Protein AF-A0A7C9G7T0-F1 (afdb_monomer_lite)

Structure (mmCIF, N/CA/C/O backbone):
data_AF-A0A7C9G7T0-F1
#
_entry.id   AF-A0A7C9G7T0-F1
#
loop_
_atom_site.group_PDB
_atom_site.id
_atom_site.type_symbol
_atom_site.label_atom_id
_atom_site.label_alt_id
_atom_site.label_comp_id
_atom_site.label_asym_id
_atom_site.label_entity_id
_atom_site.label_seq_id
_atom_site.pdbx_PDB_ins_code
_atom_site.Cartn_x
_atom_site.Cartn_y
_atom_site.Cartn_z
_atom_site.occupancy
_atom_site.B_iso_or_equiv
_atom_site.auth_seq_id
_atom_site.auth_comp_id
_atom_site.auth_asym_id
_atom_site.auth_atom_id
_atom_site.pdbx_PDB_model_num
ATOM 1 N N . MET A 1 1 ? -4.770 25.856 -51.691 1.00 27.08 1 MET A N 1
ATOM 2 C CA . MET A 1 1 ? -4.636 24.384 -51.710 1.00 27.08 1 MET A CA 1
ATOM 3 C C . MET A 1 1 ? -3.276 24.049 -51.110 1.00 27.08 1 MET A C 1
ATOM 5 O O . MET A 1 1 ? -2.274 24.155 -51.799 1.00 27.08 1 MET A O 1
ATOM 9 N N . ILE A 1 2 ? -3.226 23.798 -49.800 1.00 19.48 2 ILE A N 1
ATOM 10 C CA . ILE A 1 2 ? -1.982 23.565 -49.055 1.00 19.48 2 ILE A CA 1
ATOM 11 C C . ILE A 1 2 ? -2.122 22.204 -48.375 1.00 19.48 2 ILE A C 1
ATOM 13 O O . ILE A 1 2 ? -2.986 22.014 -47.525 1.00 19.48 2 ILE A O 1
ATOM 17 N N . ARG A 1 3 ? -1.298 21.248 -48.814 1.00 21.20 3 ARG A N 1
ATOM 18 C CA . ARG A 1 3 ? -1.043 19.989 -48.111 1.00 21.20 3 ARG A CA 1
ATOM 19 C C . ARG A 1 3 ? -0.118 20.296 -46.935 1.00 21.20 3 ARG A C 1
ATOM 21 O O . ARG A 1 3 ? 0.981 20.795 -47.165 1.00 21.20 3 ARG A O 1
ATOM 28 N N . LEU A 1 4 ? -0.525 19.941 -45.720 1.00 22.00 4 LEU A N 1
ATOM 29 C CA . LEU A 1 4 ? 0.378 19.831 -44.575 1.00 22.00 4 LEU A CA 1
ATOM 30 C C . LEU A 1 4 ? 0.532 18.359 -44.196 1.00 22.00 4 LEU A C 1
ATOM 32 O O . LEU A 1 4 ? -0.422 17.583 -44.197 1.00 22.00 4 LEU A O 1
ATOM 36 N N . ARG A 1 5 ? 1.795 17.986 -43.999 1.00 21.41 5 ARG A N 1
ATOM 37 C CA . ARG A 1 5 ? 2.285 16.633 -43.761 1.00 21.41 5 ARG A CA 1
ATOM 38 C C . ARG A 1 5 ? 1.846 16.141 -42.381 1.00 21.41 5 ARG A C 1
ATOM 40 O O . ARG A 1 5 ? 1.972 16.862 -41.399 1.00 21.41 5 ARG A O 1
ATOM 47 N N . LYS A 1 6 ? 1.412 14.879 -42.334 1.00 26.34 6 LYS A N 1
ATOM 48 C CA . LYS A 1 6 ? 1.475 14.015 -41.149 1.00 26.34 6 LYS A CA 1
ATOM 49 C C . LYS A 1 6 ? 2.945 13.813 -40.765 1.00 26.34 6 LYS A C 1
ATOM 51 O O . LYS A 1 6 ? 3.750 13.555 -41.660 1.00 26.34 6 LYS A O 1
ATOM 56 N N . ASN A 1 7 ? 3.212 13.921 -39.463 1.00 23.48 7 ASN A N 1
ATOM 57 C CA . ASN A 1 7 ? 4.402 13.545 -38.681 1.00 23.48 7 ASN A CA 1
ATOM 58 C C . ASN A 1 7 ? 4.896 14.742 -37.870 1.00 23.48 7 ASN A C 1
ATOM 60 O O . ASN A 1 7 ? 5.635 15.562 -38.400 1.00 23.48 7 ASN A O 1
ATOM 64 N N . VAL A 1 8 ? 4.471 14.837 -36.609 1.00 22.77 8 VAL A N 1
ATOM 65 C CA . VAL A 1 8 ? 5.247 14.369 -35.448 1.00 22.77 8 VAL A CA 1
ATOM 66 C C . VAL A 1 8 ? 4.201 13.977 -34.397 1.00 22.77 8 VAL A C 1
ATOM 68 O O . VAL A 1 8 ? 3.337 14.791 -34.077 1.00 22.77 8 VAL A O 1
ATOM 71 N N . ALA A 1 9 ? 4.195 12.722 -33.945 1.00 21.31 9 ALA A N 1
ATOM 72 C CA . ALA A 1 9 ? 3.424 12.358 -32.761 1.00 21.31 9 ALA A CA 1
ATOM 73 C C . ALA A 1 9 ? 4.004 13.164 -31.590 1.00 21.31 9 ALA A C 1
ATOM 75 O O . ALA A 1 9 ? 5.228 13.145 -31.427 1.00 21.31 9 ALA A O 1
ATOM 76 N N . PRO A 1 10 ? 3.201 13.910 -30.817 1.00 22.88 10 PRO A N 1
ATOM 77 C CA . PRO A 1 10 ? 3.706 14.449 -29.571 1.00 22.88 10 PRO A CA 1
ATOM 78 C C . PRO A 1 10 ? 4.100 13.241 -28.721 1.00 22.88 10 PRO A C 1
ATOM 80 O O . PRO A 1 10 ? 3.265 12.390 -28.423 1.00 22.88 10 PRO A O 1
ATOM 83 N N . VAL A 1 11 ? 5.389 13.132 -28.401 1.00 25.72 11 VAL A N 1
ATOM 84 C CA . VAL A 1 11 ? 5.845 12.332 -27.268 1.00 25.72 11 VAL A CA 1
ATOM 85 C C . VAL A 1 11 ? 5.187 12.995 -26.068 1.00 25.72 11 VAL A C 1
ATOM 87 O O . VAL A 1 11 ? 5.643 14.035 -25.593 1.00 25.72 11 VAL A O 1
ATOM 90 N N . LEU A 1 12 ? 4.023 12.474 -25.691 1.00 25.52 12 LEU A N 1
ATOM 91 C CA . LEU A 1 12 ? 3.379 12.804 -24.441 1.00 25.52 12 LEU A CA 1
ATOM 92 C C . LEU A 1 12 ? 4.317 12.215 -23.389 1.00 25.52 12 LEU A C 1
ATOM 94 O O . LEU A 1 12 ? 4.326 11.013 -23.156 1.00 25.52 12 LEU A O 1
ATOM 98 N N . ILE A 1 13 ? 5.187 13.053 -22.830 1.00 29.69 13 ILE A N 1
ATOM 99 C CA . ILE A 1 13 ? 5.806 12.769 -21.541 1.00 29.69 13 ILE A CA 1
ATOM 100 C C . ILE A 1 13 ? 4.628 12.843 -20.571 1.00 29.69 13 ILE A C 1
ATOM 102 O O . ILE A 1 13 ? 4.279 13.920 -20.089 1.00 29.69 13 ILE A O 1
ATOM 106 N N . ALA A 1 14 ? 3.904 11.731 -20.438 1.00 28.38 14 ALA A N 1
ATOM 107 C CA . ALA A 1 14 ? 2.818 11.608 -19.491 1.00 28.38 14 ALA A CA 1
ATOM 108 C C . ALA A 1 14 ? 3.450 11.784 -18.109 1.00 28.38 14 ALA A C 1
ATOM 110 O O . ALA A 1 14 ? 4.309 11.011 -17.687 1.00 28.38 14 ALA A O 1
ATOM 111 N N . CYS A 1 15 ? 3.106 12.912 -17.495 1.00 28.05 15 CYS A N 1
ATOM 112 C CA . CYS A 1 15 ? 3.631 13.400 -16.232 1.00 28.05 15 CYS A CA 1
ATOM 113 C C . CYS A 1 15 ? 3.644 12.263 -15.202 1.00 28.05 15 CYS A C 1
ATOM 115 O O . CYS A 1 15 ? 2.617 11.626 -14.954 1.00 28.05 15 CYS A O 1
ATOM 117 N N . CYS A 1 16 ? 4.820 11.981 -14.647 1.00 29.03 16 CYS A N 1
ATOM 118 C CA . CYS A 1 16 ? 4.999 10.894 -13.697 1.00 29.03 16 CYS A CA 1
ATOM 119 C C . CYS A 1 16 ? 4.226 11.213 -12.415 1.00 29.03 16 CYS A C 1
ATOM 121 O O . CYS A 1 16 ? 4.207 12.356 -11.987 1.00 29.03 16 CYS A O 1
ATOM 123 N N . ALA A 1 17 ? 3.648 10.224 -11.736 1.00 29.41 17 ALA A N 1
ATOM 124 C CA . ALA A 1 17 ? 3.546 10.360 -10.287 1.00 29.41 17 ALA A CA 1
ATOM 125 C C . ALA A 1 17 ? 4.963 10.163 -9.742 1.00 29.41 17 ALA A C 1
ATOM 127 O O . ALA A 1 17 ? 5.513 9.087 -9.936 1.00 29.41 17 ALA A O 1
ATOM 128 N N . ILE A 1 18 ? 5.584 11.184 -9.154 1.00 32.44 18 ILE A N 1
ATOM 129 C CA . ILE A 1 18 ? 6.863 11.024 -8.446 1.00 32.44 18 ILE A CA 1
ATOM 130 C C . ILE A 1 18 ? 6.524 11.027 -6.966 1.00 32.44 18 ILE A C 1
ATOM 132 O O . ILE A 1 18 ? 6.129 12.067 -6.458 1.00 32.44 18 ILE A O 1
ATOM 136 N N . SER A 1 19 ? 6.669 9.904 -6.268 1.00 33.94 19 SER A N 1
ATOM 137 C CA . SER A 1 19 ? 6.782 9.943 -4.808 1.00 33.94 19 SER A CA 1
ATOM 138 C C . SER A 1 19 ? 8.264 9.931 -4.443 1.00 33.94 19 SER A C 1
ATOM 140 O O . SER A 1 19 ? 8.945 8.970 -4.805 1.00 33.94 19 SER A O 1
ATOM 142 N N . SER A 1 20 ? 8.776 10.956 -3.764 1.00 31.50 20 SER A N 1
ATOM 143 C CA . SER A 1 20 ? 10.123 10.921 -3.178 1.00 31.50 20 SER A CA 1
ATOM 144 C C . SER A 1 20 ? 10.010 10.536 -1.714 1.00 31.50 20 SER A C 1
ATOM 146 O O . SER A 1 20 ? 9.454 11.314 -0.948 1.00 31.50 20 SER A O 1
ATOM 148 N N . MET A 1 21 ? 10.489 9.351 -1.324 1.00 39.94 21 MET A N 1
ATOM 149 C CA . MET A 1 21 ? 10.510 8.938 0.085 1.00 39.94 21 MET A CA 1
ATOM 150 C C . MET A 1 21 ? 11.841 9.345 0.744 1.00 39.94 21 MET A C 1
ATOM 152 O O . MET A 1 21 ? 12.901 8.999 0.221 1.00 39.94 21 MET A O 1
ATOM 156 N N . ASN A 1 22 ? 11.810 10.057 1.878 1.00 33.34 22 ASN A N 1
ATOM 157 C CA . ASN A 1 22 ? 13.007 10.525 2.592 1.00 33.34 22 ASN A CA 1
ATOM 158 C C . ASN A 1 22 ? 13.677 9.361 3.367 1.00 33.34 22 ASN A C 1
ATOM 160 O O . ASN A 1 22 ? 13.052 8.718 4.217 1.00 33.34 22 ASN A O 1
ATOM 164 N N . VAL A 1 23 ? 14.949 9.057 3.067 1.00 39.84 23 VAL A N 1
ATOM 165 C CA . VAL A 1 23 ? 15.652 7.813 3.470 1.00 39.84 23 VAL A CA 1
ATOM 166 C C . VAL A 1 23 ? 16.026 7.714 4.949 1.00 39.84 23 VAL A C 1
ATOM 168 O O . VAL A 1 23 ? 16.442 6.647 5.392 1.00 39.84 23 VAL A O 1
ATOM 171 N N . GLN A 1 24 ? 15.793 8.722 5.792 1.00 31.58 24 GLN A N 1
ATOM 172 C CA . GLN A 1 24 ? 16.003 8.518 7.236 1.00 31.58 24 GLN A CA 1
ATOM 173 C C . GLN A 1 24 ? 15.038 7.489 7.864 1.00 31.58 24 GLN A C 1
ATOM 175 O O . GLN A 1 24 ? 15.360 6.937 8.914 1.00 31.58 24 GLN A O 1
ATOM 180 N N . ALA A 1 25 ? 13.931 7.149 7.189 1.00 37.88 25 ALA A N 1
ATOM 181 C CA . ALA A 1 25 ? 13.068 6.005 7.518 1.00 37.88 25 ALA A CA 1
ATOM 182 C C . ALA A 1 25 ? 13.277 4.781 6.593 1.00 37.88 25 ALA A C 1
ATOM 184 O O . ALA A 1 25 ? 12.591 3.772 6.732 1.00 37.88 25 ALA A O 1
ATOM 185 N N . PHE A 1 26 ? 14.242 4.842 5.671 1.00 45.62 26 PHE A N 1
ATOM 186 C CA . PHE A 1 26 ? 14.652 3.741 4.805 1.00 45.62 26 PHE A CA 1
ATOM 187 C C . PHE A 1 26 ? 15.993 3.206 5.317 1.00 45.62 26 PHE A C 1
ATOM 189 O O . PHE A 1 26 ? 17.056 3.467 4.756 1.00 45.62 26 PHE A O 1
ATOM 196 N N . SER A 1 27 ? 15.967 2.471 6.429 1.00 42.03 27 SER A N 1
ATOM 197 C CA . SER A 1 27 ? 17.146 1.782 6.966 1.00 42.03 27 SER A CA 1
ATOM 198 C C . SER A 1 27 ? 17.542 0.576 6.094 1.00 42.03 27 SER A C 1
ATOM 200 O O . SER A 1 27 ? 17.561 -0.566 6.531 1.00 42.03 27 SER A O 1
ATOM 202 N N . GLY A 1 28 ? 17.888 0.833 4.832 1.00 48.44 28 GLY A N 1
ATOM 203 C CA . GLY A 1 28 ? 18.954 0.128 4.123 1.00 48.44 28 GLY A CA 1
ATOM 204 C C . GLY A 1 28 ? 18.769 -1.343 3.750 1.00 48.44 28 GLY A C 1
ATOM 205 O O . GLY A 1 28 ? 19.728 -1.907 3.226 1.00 48.44 28 GLY A O 1
ATOM 206 N N . ASP A 1 29 ? 17.608 -1.973 3.954 1.00 68.38 29 ASP A N 1
ATOM 207 C CA . ASP A 1 29 ? 17.424 -3.379 3.565 1.00 68.38 29 ASP A CA 1
ATOM 208 C C . ASP A 1 29 ? 16.407 -3.581 2.440 1.00 68.38 29 ASP A C 1
ATOM 210 O O . ASP A 1 29 ? 15.404 -4.280 2.570 1.00 68.38 29 ASP A O 1
ATOM 214 N N . LEU A 1 30 ? 16.716 -3.013 1.271 1.00 75.75 30 LEU A N 1
ATOM 215 C CA . LEU A 1 30 ? 16.044 -3.349 0.008 1.00 75.75 30 LEU A CA 1
ATOM 216 C C . LEU A 1 30 ? 16.091 -4.839 -0.333 1.00 75.75 30 LEU A C 1
ATOM 218 O O . LEU A 1 30 ? 15.311 -5.297 -1.160 1.00 75.75 30 LEU A O 1
ATOM 222 N N . LYS A 1 31 ? 16.951 -5.622 0.328 1.00 79.69 31 LYS A N 1
ATOM 223 C CA . LYS A 1 31 ? 16.991 -7.078 0.165 1.00 79.69 31 LYS A CA 1
ATOM 224 C C . LYS A 1 31 ? 15.754 -7.762 0.749 1.00 79.69 31 LYS A C 1
ATOM 226 O O . LYS A 1 31 ? 15.560 -8.950 0.528 1.00 79.69 31 LYS A O 1
ATOM 231 N N . LYS A 1 32 ? 14.910 -7.024 1.472 1.00 85.19 32 LYS A N 1
ATOM 232 C CA . LYS A 1 32 ? 13.590 -7.464 1.931 1.00 85.19 32 LYS A CA 1
ATOM 233 C C . LYS A 1 32 ? 12.460 -6.916 1.074 1.00 85.19 32 LYS A C 1
ATOM 235 O O . LYS A 1 32 ? 11.323 -6.877 1.519 1.00 85.19 32 LYS A O 1
ATOM 240 N N . TRP A 1 33 ? 12.738 -6.467 -0.143 1.00 89.56 33 TRP A N 1
ATOM 241 C CA . TRP A 1 33 ? 11.713 -5.945 -1.034 1.00 89.56 33 TRP A CA 1
ATOM 242 C C . TRP A 1 33 ? 11.936 -6.482 -2.435 1.00 89.56 33 TRP A C 1
ATOM 244 O O . TRP A 1 33 ? 13.060 -6.508 -2.921 1.00 89.56 33 TRP A O 1
ATOM 254 N N . LYS A 1 34 ? 10.857 -6.878 -3.104 1.00 92.25 34 LYS A N 1
ATOM 255 C CA . LYS A 1 34 ? 10.836 -6.985 -4.567 1.00 92.25 34 LYS A CA 1
ATOM 256 C C . LYS A 1 34 ? 10.078 -5.796 -5.139 1.00 92.25 34 LYS A C 1
ATOM 258 O O . LYS A 1 34 ? 9.209 -5.257 -4.458 1.00 92.25 34 LYS A O 1
ATOM 263 N N . ILE A 1 35 ? 10.366 -5.411 -6.373 1.00 93.31 35 ILE A N 1
ATOM 264 C CA . ILE A 1 35 ? 9.680 -4.316 -7.063 1.00 93.31 35 ILE A CA 1
ATOM 265 C C . ILE A 1 35 ? 8.937 -4.847 -8.284 1.00 93.31 35 ILE A C 1
ATOM 267 O O . ILE A 1 35 ? 9.489 -5.625 -9.058 1.00 93.31 35 ILE A O 1
ATOM 271 N N . THR A 1 36 ? 7.690 -4.424 -8.463 1.00 93.81 36 THR A N 1
ATOM 272 C CA . THR A 1 36 ? 6.939 -4.609 -9.711 1.00 93.81 36 THR A CA 1
ATOM 273 C C . THR A 1 36 ? 6.978 -3.305 -10.496 1.00 93.81 36 THR A C 1
ATOM 275 O O . THR A 1 36 ? 6.710 -2.256 -9.910 1.00 93.81 36 THR A O 1
ATOM 278 N N . ILE A 1 37 ? 7.268 -3.372 -11.796 1.00 93.56 37 ILE A N 1
ATOM 279 C CA . ILE A 1 37 ? 7.276 -2.224 -12.720 1.00 93.56 37 ILE A CA 1
ATOM 280 C C . ILE A 1 37 ? 6.205 -2.398 -13.807 1.00 93.56 37 ILE A C 1
ATOM 282 O O . ILE A 1 37 ? 5.752 -3.521 -14.023 1.00 93.56 37 ILE A O 1
ATOM 286 N N . PRO A 1 38 ? 5.784 -1.334 -14.512 1.00 90.25 38 PRO A N 1
ATOM 287 C CA . PRO A 1 38 ? 4.632 -1.398 -15.408 1.00 90.25 38 PRO A CA 1
ATOM 288 C C . PRO A 1 38 ? 4.948 -1.943 -16.813 1.00 90.25 38 PRO A C 1
ATOM 290 O O . PRO A 1 38 ? 4.049 -2.022 -17.647 1.00 90.25 38 PRO A O 1
ATOM 293 N N . ASP A 1 39 ? 6.186 -2.364 -17.076 1.00 90.62 39 ASP A N 1
ATOM 294 C CA . ASP A 1 39 ? 6.541 -3.127 -18.278 1.00 90.62 39 ASP A CA 1
ATOM 295 C C . ASP A 1 39 ? 6.158 -4.602 -18.136 1.00 90.62 39 ASP A C 1
ATOM 297 O O . ASP A 1 39 ? 6.154 -5.147 -17.032 1.00 90.62 39 ASP A O 1
ATOM 301 N N . SER A 1 40 ? 5.887 -5.283 -19.253 1.00 90.75 40 SER A N 1
ATOM 302 C CA . SER A 1 40 ? 5.729 -6.740 -19.231 1.00 90.75 40 SER A CA 1
ATOM 303 C C . SER A 1 40 ? 7.064 -7.455 -19.000 1.00 90.75 40 SER A C 1
ATOM 305 O O . SER A 1 40 ? 8.124 -6.920 -19.330 1.00 90.75 40 SER A O 1
ATOM 307 N N . GLU A 1 41 ? 7.029 -8.695 -18.496 1.00 91.69 41 GLU A N 1
ATOM 308 C CA . GLU A 1 41 ? 8.220 -9.559 -18.435 1.00 91.69 41 GLU A CA 1
ATOM 309 C C . GLU A 1 41 ? 8.916 -9.611 -19.808 1.00 91.69 41 GLU A C 1
ATOM 311 O O . GLU A 1 41 ? 10.130 -9.434 -19.898 1.00 91.69 41 GLU A O 1
ATOM 316 N N . TYR A 1 42 ? 8.138 -9.788 -20.885 1.00 91.38 42 TYR A N 1
ATOM 317 C CA . TYR A 1 42 ? 8.663 -9.864 -22.247 1.00 91.38 42 TYR A CA 1
ATOM 318 C C . TYR A 1 42 ? 9.340 -8.570 -22.704 1.00 91.38 42 TYR A C 1
ATOM 320 O O . TYR A 1 42 ? 10.421 -8.636 -23.285 1.00 91.38 42 TYR A O 1
ATOM 328 N N . ASP A 1 43 ? 8.726 -7.412 -22.470 1.00 91.19 43 ASP A N 1
ATOM 329 C CA . ASP A 1 43 ? 9.264 -6.134 -22.949 1.00 91.19 43 ASP A CA 1
ATOM 330 C C . ASP A 1 43 ? 10.511 -5.720 -22.161 1.00 91.19 43 ASP A C 1
ATOM 332 O O . ASP A 1 43 ? 11.456 -5.188 -22.742 1.00 91.19 43 ASP A O 1
ATOM 336 N N . PHE A 1 44 ? 10.549 -6.029 -20.862 1.00 93.00 44 PHE A N 1
ATOM 337 C CA . PHE A 1 44 ? 11.665 -5.677 -19.991 1.00 93.00 44 PHE A CA 1
ATOM 338 C C . PHE A 1 44 ? 12.844 -6.661 -20.088 1.00 93.00 44 PHE A C 1
ATOM 340 O O . PHE A 1 44 ? 13.991 -6.244 -20.237 1.00 93.00 44 PHE A O 1
ATOM 347 N N . TYR A 1 45 ? 12.589 -7.975 -20.044 1.00 91.75 45 TYR A N 1
ATOM 348 C CA . TYR A 1 45 ? 13.644 -9.002 -20.087 1.00 91.75 45 TYR A CA 1
ATOM 349 C C . TYR A 1 45 ? 13.957 -9.516 -21.497 1.00 91.75 45 TYR A C 1
ATOM 351 O O . TYR A 1 45 ? 14.899 -10.289 -21.676 1.00 91.75 45 TYR A O 1
ATOM 359 N N . GLY A 1 46 ? 13.140 -9.180 -22.499 1.00 92.06 46 GLY A N 1
ATOM 360 C CA . GLY A 1 46 ? 13.190 -9.794 -23.831 1.00 92.06 46 GLY A CA 1
ATOM 361 C C . GLY A 1 46 ? 12.647 -11.231 -23.877 1.00 92.06 46 GLY A C 1
ATOM 362 O O . GLY A 1 46 ? 12.795 -11.916 -24.892 1.00 92.06 46 GLY A O 1
ATOM 363 N N . SER A 1 47 ? 12.054 -11.725 -22.784 1.00 91.12 47 SER A N 1
ATOM 364 C CA . SER A 1 47 ? 11.504 -13.081 -22.652 1.00 91.12 47 SER A CA 1
ATOM 365 C C . SER A 1 47 ? 10.461 -13.152 -21.529 1.00 91.12 47 SER A C 1
ATOM 367 O O . SER A 1 47 ? 10.383 -12.252 -20.706 1.00 91.12 47 SER A O 1
ATOM 369 N N . GLY A 1 48 ? 9.649 -14.212 -21.483 1.00 89.25 48 GLY A N 1
ATOM 370 C CA . GLY A 1 48 ? 8.572 -14.349 -20.493 1.00 89.25 48 GLY A CA 1
ATOM 371 C C . GLY A 1 48 ? 7.203 -13.935 -21.034 1.00 89.25 48 GLY A C 1
ATOM 372 O O . GLY A 1 48 ? 6.948 -13.996 -22.241 1.00 89.25 48 GLY A O 1
ATOM 373 N N . SER A 1 49 ? 6.287 -13.583 -20.136 1.00 88.81 49 SER A N 1
ATOM 374 C CA . SER A 1 49 ? 4.908 -13.242 -20.476 1.00 88.81 49 SER A CA 1
ATOM 375 C C . SER A 1 49 ? 4.764 -11.816 -21.009 1.00 88.81 49 SER A C 1
ATOM 377 O O . SER A 1 49 ? 5.298 -10.863 -20.453 1.00 88.81 49 SER A O 1
ATOM 379 N N . LYS A 1 50 ? 3.930 -11.648 -22.039 1.00 88.12 50 LYS A N 1
ATOM 380 C CA . LYS A 1 50 ? 3.499 -10.325 -22.527 1.00 88.12 50 LYS A CA 1
ATOM 381 C C . LYS A 1 50 ? 2.382 -9.700 -21.692 1.00 88.12 50 LYS A C 1
ATOM 383 O O . LYS A 1 50 ? 2.016 -8.557 -21.919 1.00 88.12 50 LYS A O 1
ATOM 388 N N . THR A 1 51 ? 1.785 -10.466 -20.783 1.00 84.69 51 THR A N 1
ATOM 389 C CA . THR A 1 51 ? 0.592 -10.060 -20.022 1.00 84.69 51 THR A CA 1
ATOM 390 C C . THR A 1 51 ? 0.820 -10.082 -18.515 1.00 84.69 51 THR A C 1
ATOM 392 O O . THR A 1 51 ? -0.138 -9.994 -17.755 1.00 84.69 51 THR A O 1
ATOM 395 N N . LYS A 1 52 ? 2.065 -10.271 -18.068 1.00 87.31 52 LYS A N 1
ATOM 396 C CA . LYS A 1 52 ? 2.447 -10.129 -16.663 1.00 87.31 52 LYS A CA 1
ATOM 397 C C . LYS A 1 52 ? 3.472 -9.020 -16.554 1.00 87.31 52 LYS A C 1
ATOM 399 O O . LYS A 1 52 ? 4.399 -8.987 -17.359 1.00 87.31 52 LYS A O 1
ATOM 404 N N . ALA A 1 53 ? 3.280 -8.149 -15.574 1.00 90.94 53 ALA A N 1
ATOM 405 C CA . ALA A 1 53 ? 4.244 -7.123 -15.222 1.00 90.94 53 ALA A CA 1
ATOM 406 C C . ALA A 1 53 ? 5.584 -7.750 -14.797 1.00 90.94 53 ALA A C 1
ATOM 408 O O . ALA A 1 53 ? 5.593 -8.804 -14.156 1.00 90.94 53 ALA A O 1
ATOM 409 N N . ALA A 1 54 ? 6.692 -7.102 -15.136 1.00 92.31 54 ALA A N 1
ATOM 410 C CA . ALA A 1 54 ? 8.020 -7.511 -14.714 1.00 92.31 54 ALA A CA 1
ATOM 411 C C . ALA A 1 54 ? 8.210 -7.261 -13.210 1.00 92.31 54 ALA A C 1
ATOM 413 O O . ALA A 1 54 ? 7.793 -6.234 -12.663 1.00 92.31 54 ALA A O 1
ATOM 414 N N . GLU A 1 55 ? 8.867 -8.206 -12.542 1.00 93.00 55 GLU A N 1
ATOM 415 C CA . GLU A 1 55 ? 9.224 -8.115 -11.130 1.00 93.00 55 GLU A CA 1
ATOM 416 C C . GLU A 1 55 ? 10.724 -8.323 -10.966 1.00 93.00 55 GLU A C 1
ATOM 418 O O . GLU A 1 55 ? 11.258 -9.314 -11.452 1.00 93.00 55 GLU A O 1
ATOM 423 N N . LEU A 1 56 ? 11.400 -7.436 -10.241 1.00 92.75 56 LEU A N 1
ATOM 424 C CA . LEU A 1 56 ? 12.794 -7.622 -9.856 1.00 92.75 56 LEU A CA 1
ATOM 425 C C . LEU A 1 56 ? 12.836 -7.963 -8.368 1.00 92.75 56 LEU A C 1
ATOM 427 O O . LEU A 1 56 ? 12.238 -7.264 -7.546 1.00 92.75 56 LEU A O 1
ATOM 431 N N . ALA A 1 57 ? 13.537 -9.036 -8.019 1.00 90.06 57 ALA A N 1
ATOM 432 C CA . ALA A 1 57 ? 13.734 -9.481 -6.647 1.00 90.06 57 ALA A CA 1
ATOM 433 C C . ALA A 1 57 ? 15.217 -9.349 -6.253 1.00 90.06 57 ALA A C 1
ATOM 435 O O . ALA A 1 57 ? 16.071 -9.284 -7.134 1.00 90.06 57 ALA A O 1
ATOM 436 N N . PRO A 1 58 ? 15.553 -9.290 -4.956 1.00 87.06 58 PRO A N 1
ATOM 437 C CA . PRO A 1 58 ? 16.940 -9.243 -4.491 1.00 87.06 58 PRO A CA 1
ATOM 438 C C . PRO A 1 58 ? 17.811 -10.333 -5.135 1.00 87.06 58 PRO A C 1
ATOM 440 O O . PRO A 1 58 ? 17.323 -11.422 -5.396 1.00 87.06 58 PRO A O 1
ATOM 443 N N . GLU A 1 59 ? 19.107 -10.087 -5.349 1.00 81.31 59 GLU A N 1
ATOM 444 C CA . GLU A 1 59 ? 19.998 -10.979 -6.129 1.00 81.31 59 GLU A CA 1
ATOM 445 C C . GLU A 1 59 ? 20.002 -12.453 -5.696 1.00 81.31 59 GLU A C 1
ATOM 447 O O . GLU A 1 59 ? 20.154 -13.340 -6.524 1.00 81.31 59 GLU A O 1
ATOM 452 N N . ARG A 1 60 ? 19.803 -12.731 -4.406 1.00 77.31 60 ARG A N 1
ATOM 453 C CA . ARG A 1 60 ? 19.760 -14.107 -3.878 1.00 77.31 60 ARG A CA 1
ATOM 454 C C . ARG A 1 60 ? 18.417 -14.806 -4.086 1.00 77.31 60 ARG A C 1
ATOM 456 O O . ARG A 1 60 ? 18.280 -15.987 -3.784 1.00 77.31 60 ARG A O 1
ATOM 463 N N . CYS A 1 61 ? 17.419 -14.071 -4.548 1.00 76.56 61 CYS A N 1
ATOM 464 C CA . CYS A 1 61 ? 16.146 -14.591 -4.984 1.00 76.56 61 CYS A CA 1
ATOM 465 C C . CYS A 1 61 ? 16.303 -15.019 -6.449 1.00 76.56 61 CYS A C 1
ATOM 467 O O . CYS A 1 61 ? 16.066 -14.216 -7.348 1.00 76.56 61 CYS A O 1
ATOM 469 N N . ASP A 1 62 ? 16.642 -16.282 -6.718 1.00 68.56 62 ASP A N 1
ATOM 470 C CA . ASP A 1 62 ? 16.720 -16.849 -8.086 1.00 68.56 62 ASP A CA 1
ATOM 471 C C . ASP A 1 62 ? 15.351 -16.884 -8.825 1.00 68.56 62 ASP A C 1
ATOM 473 O O . ASP A 1 62 ? 15.129 -17.650 -9.763 1.00 68.56 62 ASP A O 1
ATOM 477 N N . SER A 1 63 ? 14.383 -16.076 -8.388 1.00 68.06 63 SER A N 1
ATOM 478 C CA . SER A 1 63 ? 13.024 -15.984 -8.909 1.00 68.06 63 SER A CA 1
ATOM 479 C C . SER A 1 63 ? 12.871 -15.031 -10.097 1.00 68.06 63 SER A C 1
ATOM 481 O O . SER A 1 63 ? 11.820 -15.060 -10.734 1.00 68.06 63 SER A O 1
ATOM 483 N N . THR A 1 64 ? 13.857 -14.170 -10.388 1.00 73.44 64 THR A N 1
ATOM 484 C CA . THR A 1 64 ? 13.740 -13.129 -11.429 1.00 73.44 64 THR A CA 1
ATOM 485 C C . THR A 1 64 ? 14.972 -13.077 -12.341 1.00 73.44 64 THR A C 1
ATOM 487 O O . THR A 1 64 ? 16.085 -13.289 -11.864 1.00 73.44 64 THR A O 1
ATOM 490 N N . PRO A 1 65 ? 14.825 -12.768 -13.649 1.00 76.88 65 PRO A N 1
ATOM 491 C CA . PRO A 1 65 ? 15.965 -12.725 -14.574 1.00 76.88 65 PRO A CA 1
ATOM 492 C C . PRO A 1 65 ? 17.001 -11.638 -14.265 1.00 76.88 65 PRO A C 1
ATOM 494 O O . PRO A 1 65 ? 18.158 -11.773 -14.659 1.00 76.88 65 PRO A O 1
ATOM 497 N N . LEU A 1 66 ? 16.587 -10.555 -13.598 1.00 82.00 66 LEU A N 1
ATOM 498 C CA . LEU A 1 66 ? 17.468 -9.479 -13.150 1.00 82.00 66 LEU A CA 1
ATOM 499 C C . LEU A 1 66 ? 17.258 -9.211 -11.656 1.00 82.00 66 LEU A C 1
ATOM 501 O O . LEU A 1 66 ? 16.107 -9.246 -11.199 1.00 82.00 66 LEU A O 1
ATOM 505 N N . PRO A 1 67 ? 18.340 -8.927 -10.911 1.00 84.81 67 PRO A N 1
ATOM 506 C CA . PRO A 1 67 ? 18.253 -8.586 -9.505 1.00 84.81 67 PRO A CA 1
ATOM 507 C C . PRO A 1 67 ? 17.718 -7.164 -9.316 1.00 84.81 67 PRO A C 1
ATOM 509 O O . PRO A 1 67 ? 17.986 -6.265 -10.114 1.00 84.81 67 PRO A O 1
ATOM 512 N N . PHE A 1 68 ? 16.998 -6.946 -8.222 1.00 87.69 68 PHE A N 1
ATOM 513 C CA . PHE A 1 68 ? 16.670 -5.618 -7.737 1.00 87.69 68 PHE A CA 1
ATOM 514 C C . PHE A 1 68 ? 17.857 -5.054 -6.956 1.00 87.69 68 PHE A C 1
ATOM 516 O O . PHE A 1 68 ? 18.177 -5.523 -5.862 1.00 87.69 68 PHE A O 1
ATOM 523 N N . ASP A 1 69 ? 18.498 -4.043 -7.537 1.00 82.12 69 ASP A N 1
ATOM 524 C CA . ASP A 1 69 ? 19.591 -3.288 -6.936 1.00 82.12 69 ASP A CA 1
ATOM 525 C C . ASP A 1 69 ? 19.331 -1.787 -7.105 1.00 82.12 69 ASP A C 1
ATOM 527 O O . ASP A 1 69 ? 19.246 -1.276 -8.220 1.00 82.12 69 ASP A O 1
ATOM 531 N N . ALA A 1 70 ? 19.233 -1.067 -5.989 1.00 79.88 70 ALA A N 1
ATOM 532 C CA . ALA A 1 70 ? 19.018 0.376 -5.987 1.00 79.88 70 ALA A CA 1
ATOM 533 C C . ALA A 1 70 ? 20.222 1.207 -6.440 1.00 79.88 70 ALA A C 1
ATOM 535 O O . ALA A 1 70 ? 20.088 2.420 -6.603 1.00 79.88 70 ALA A O 1
ATOM 536 N N . SER A 1 71 ? 21.384 0.589 -6.656 1.00 83.19 71 SER A N 1
ATOM 537 C CA . SER A 1 71 ? 22.538 1.271 -7.245 1.00 83.19 71 SER A CA 1
ATOM 538 C C . SER A 1 71 ? 22.320 1.642 -8.718 1.00 83.19 71 SER A C 1
ATOM 540 O O . SER A 1 71 ? 23.002 2.527 -9.238 1.00 83.19 71 SER A O 1
ATOM 542 N N . THR A 1 72 ? 21.374 0.976 -9.391 1.00 86.50 72 THR A N 1
ATOM 543 C CA . THR A 1 72 ? 21.129 1.124 -10.826 1.00 86.50 72 THR A CA 1
ATOM 544 C C . THR A 1 72 ? 19.682 1.553 -11.086 1.00 86.50 72 THR A C 1
ATOM 546 O O . THR A 1 72 ? 18.758 0.909 -10.591 1.00 86.50 72 THR A O 1
ATOM 549 N N . PRO A 1 73 ? 19.449 2.613 -11.885 1.00 92.50 73 PRO A N 1
ATOM 550 C CA . PRO A 1 73 ? 18.104 2.977 -12.312 1.00 92.50 73 PRO A CA 1
ATOM 551 C C . PRO A 1 73 ? 17.413 1.836 -13.065 1.00 92.50 73 PRO A C 1
ATOM 553 O O . PRO A 1 73 ? 18.003 1.219 -13.954 1.00 92.50 73 PRO A O 1
ATOM 556 N N . ILE A 1 74 ? 16.139 1.602 -12.766 1.00 93.88 74 ILE A N 1
ATOM 557 C CA . ILE A 1 74 ? 15.295 0.672 -13.515 1.00 93.88 74 ILE A CA 1
ATOM 558 C C . ILE A 1 74 ? 14.651 1.443 -14.662 1.00 93.88 74 ILE A C 1
ATOM 560 O O . ILE A 1 74 ? 13.741 2.250 -14.457 1.00 93.88 74 ILE A O 1
ATOM 564 N N . ILE A 1 75 ? 15.151 1.198 -15.870 1.00 93.12 75 ILE A N 1
ATOM 565 C CA . ILE A 1 75 ? 14.715 1.866 -17.096 1.00 93.12 75 ILE A CA 1
ATOM 566 C C . ILE A 1 75 ? 13.872 0.889 -17.913 1.00 93.12 75 ILE A C 1
ATOM 568 O O . ILE A 1 75 ? 14.351 -0.182 -18.278 1.00 93.12 75 ILE A O 1
ATOM 572 N N . GLY A 1 76 ? 12.628 1.264 -18.194 1.00 88.88 76 GLY A N 1
ATOM 573 C CA . GLY A 1 76 ? 11.718 0.500 -19.034 1.00 88.88 76 GLY A CA 1
ATOM 574 C C . GLY A 1 76 ? 12.139 0.449 -20.500 1.00 88.88 76 GLY A C 1
ATOM 575 O O . GLY A 1 76 ? 12.969 1.224 -20.980 1.00 88.88 76 GLY A O 1
ATOM 576 N N . SER A 1 77 ? 11.485 -0.433 -21.241 1.00 86.12 77 SER A N 1
ATOM 577 C CA . SER A 1 77 ? 11.617 -0.651 -22.684 1.00 86.12 77 SER A CA 1
ATOM 578 C C . SER A 1 77 ? 11.362 0.607 -23.527 1.00 86.12 77 SER A C 1
ATOM 580 O O . SER A 1 77 ? 11.931 0.757 -24.610 1.00 86.12 77 SER A O 1
ATOM 582 N N . THR A 1 78 ? 10.557 1.545 -23.023 1.00 82.56 78 THR A N 1
ATOM 583 C CA . THR A 1 78 ? 10.268 2.848 -23.647 1.00 82.56 78 THR A CA 1
ATOM 584 C C . THR A 1 78 ? 11.287 3.939 -23.294 1.00 82.56 78 THR A C 1
ATOM 586 O O . THR A 1 78 ? 11.209 5.048 -23.822 1.00 82.56 78 THR A O 1
ATOM 589 N N . GLY A 1 79 ? 12.258 3.644 -22.422 1.00 86.75 79 GLY A N 1
ATOM 590 C CA . GLY A 1 79 ? 13.242 4.600 -21.910 1.00 86.75 79 GLY A CA 1
ATOM 591 C C . GLY A 1 79 ? 12.791 5.379 -20.668 1.00 86.75 79 GLY A C 1
ATOM 592 O O . GLY A 1 79 ? 13.542 6.226 -20.185 1.00 86.75 79 GLY A O 1
ATOM 593 N N . VAL A 1 80 ? 11.594 5.107 -20.137 1.00 86.88 80 VAL A N 1
ATOM 594 C CA . VAL A 1 80 ? 11.101 5.704 -18.885 1.00 86.88 80 VAL A CA 1
ATOM 595 C C . VAL A 1 80 ? 11.872 5.137 -17.692 1.00 86.88 80 VAL A C 1
ATOM 597 O O . VAL A 1 80 ? 12.044 3.928 -17.574 1.00 86.88 80 VAL A O 1
ATOM 600 N N . VAL A 1 81 ? 12.320 6.000 -16.779 1.00 92.88 81 VAL A N 1
ATOM 601 C CA . VAL A 1 81 ? 12.964 5.583 -15.523 1.00 92.88 81 VAL A CA 1
ATOM 602 C C . VAL A 1 81 ? 11.884 5.316 -14.478 1.00 92.88 81 VAL A C 1
ATOM 604 O O . VAL A 1 81 ? 11.367 6.259 -13.882 1.00 92.88 81 VAL A O 1
ATOM 607 N N . PHE A 1 82 ? 11.536 4.052 -14.248 1.00 93.62 82 PHE A N 1
ATOM 608 C CA . PHE A 1 82 ? 10.494 3.680 -13.286 1.00 93.62 82 PHE A CA 1
ATOM 609 C C . PHE A 1 82 ? 10.955 3.796 -11.839 1.00 93.62 82 PHE A C 1
ATOM 611 O O . PHE A 1 82 ? 10.167 4.176 -10.977 1.00 93.62 82 PHE A O 1
ATOM 618 N N . PHE A 1 83 ? 12.222 3.496 -11.567 1.00 94.25 83 PHE A N 1
ATOM 619 C CA . PHE A 1 83 ? 12.781 3.583 -10.225 1.00 94.25 83 PHE A CA 1
ATOM 620 C C . PHE A 1 83 ? 14.232 4.037 -10.271 1.00 94.25 83 PHE A C 1
ATOM 622 O O . PHE A 1 83 ? 15.014 3.524 -11.070 1.00 94.25 83 PHE A O 1
ATOM 629 N N . ASP A 1 84 ? 14.600 4.958 -9.392 1.00 93.12 84 ASP A N 1
ATOM 630 C CA . ASP A 1 84 ? 15.989 5.297 -9.114 1.00 93.12 84 ASP A CA 1
ATOM 631 C C . ASP A 1 84 ? 16.155 5.889 -7.713 1.00 93.12 84 ASP A C 1
ATOM 633 O O . ASP A 1 84 ? 15.202 6.356 -7.086 1.00 93.12 84 ASP A O 1
ATOM 637 N N . MET A 1 85 ? 17.393 5.859 -7.222 1.00 87.25 85 MET A N 1
ATOM 638 C CA . MET A 1 85 ? 17.787 6.578 -6.016 1.00 87.25 85 MET A CA 1
ATOM 639 C C . MET A 1 85 ? 18.421 7.912 -6.408 1.00 87.25 85 MET A C 1
ATOM 641 O O . MET A 1 85 ? 19.404 7.934 -7.151 1.00 87.25 85 MET A O 1
ATOM 645 N N . GLN A 1 86 ? 17.908 9.020 -5.877 1.00 85.44 86 GLN A N 1
ATOM 646 C CA . GLN A 1 86 ? 18.522 10.343 -6.027 1.00 85.44 86 GLN A CA 1
ATOM 647 C C . GLN A 1 86 ? 18.639 11.006 -4.659 1.00 85.44 86 GLN A C 1
ATOM 649 O O . GLN A 1 86 ? 17.653 11.087 -3.942 1.00 85.44 86 GLN A O 1
ATOM 654 N N . ASN A 1 87 ? 19.832 11.488 -4.294 1.00 82.81 87 ASN A N 1
ATOM 655 C CA . ASN A 1 87 ? 20.083 12.171 -3.012 1.00 82.81 87 ASN A CA 1
ATOM 656 C C . ASN A 1 87 ? 19.545 11.408 -1.788 1.00 82.81 87 ASN A C 1
ATOM 658 O O . ASN A 1 87 ? 18.912 12.009 -0.924 1.00 82.81 87 ASN A O 1
ATOM 662 N N . ASP A 1 88 ? 19.757 10.089 -1.747 1.00 78.50 88 ASP A N 1
ATOM 663 C CA . ASP A 1 88 ? 19.166 9.221 -0.727 1.00 78.50 88 ASP A CA 1
ATOM 664 C C . ASP A 1 88 ? 17.637 9.392 -0.658 1.00 78.50 88 ASP A C 1
ATOM 666 O O . ASP A 1 88 ? 17.053 9.582 0.401 1.00 78.50 88 ASP A O 1
ATOM 670 N N . GLN A 1 89 ? 16.959 9.367 -1.801 1.00 82.44 89 GLN A N 1
ATOM 671 C CA . GLN A 1 89 ? 15.505 9.279 -1.889 1.00 82.44 89 GLN A CA 1
ATOM 672 C C . GLN A 1 89 ? 15.145 8.269 -2.964 1.00 82.44 89 GLN A C 1
ATOM 674 O O . GLN A 1 89 ? 15.705 8.290 -4.060 1.00 82.44 89 GLN A O 1
ATOM 679 N N . ALA A 1 90 ? 14.218 7.373 -2.641 1.00 89.31 90 ALA A N 1
ATOM 680 C CA . ALA A 1 90 ? 13.649 6.464 -3.621 1.00 89.31 90 ALA A CA 1
ATOM 681 C C . ALA A 1 90 ? 12.607 7.225 -4.441 1.00 89.31 90 ALA A C 1
ATOM 683 O O . ALA A 1 90 ? 11.631 7.732 -3.881 1.00 89.31 90 ALA A O 1
ATOM 684 N N . HIS A 1 91 ? 12.817 7.304 -5.753 1.00 91.62 91 HIS A N 1
ATOM 685 C CA . HIS A 1 91 ? 11.866 7.882 -6.689 1.00 91.62 91 HIS A CA 1
ATOM 686 C C . HIS A 1 91 ? 11.161 6.767 -7.447 1.00 91.62 91 HIS A C 1
ATOM 688 O O . HIS A 1 91 ? 11.791 5.983 -8.152 1.00 91.62 91 HIS A O 1
ATOM 694 N N . PHE A 1 92 ? 9.839 6.742 -7.341 1.00 94.19 92 PHE A N 1
ATOM 695 C CA . PHE A 1 92 ? 8.981 5.832 -8.090 1.00 94.19 92 PHE A CA 1
ATOM 696 C C . PHE A 1 92 ? 8.259 6.619 -9.176 1.00 94.19 92 PHE A C 1
ATOM 698 O O . PHE A 1 92 ? 7.785 7.719 -8.904 1.00 94.19 92 PHE A O 1
ATOM 705 N N . ARG A 1 93 ? 8.186 6.072 -10.393 1.00 91.50 93 ARG A N 1
ATOM 706 C CA . ARG A 1 93 ? 7.508 6.669 -11.553 1.00 91.50 93 ARG A CA 1
ATOM 707 C C . ARG A 1 93 ? 6.768 5.606 -12.341 1.00 91.50 93 ARG A C 1
ATOM 709 O O . ARG A 1 93 ? 7.208 4.464 -12.410 1.00 91.50 93 ARG A O 1
ATOM 716 N N . ALA A 1 94 ? 5.647 5.988 -12.932 1.00 86.06 94 ALA A N 1
ATOM 717 C CA . ALA A 1 94 ? 4.833 5.136 -13.781 1.00 86.06 94 ALA A CA 1
ATOM 718 C C . ALA A 1 94 ? 4.339 5.982 -14.953 1.00 86.06 94 ALA A C 1
ATOM 720 O O . ALA A 1 94 ? 3.897 7.114 -14.749 1.00 86.06 94 ALA A O 1
ATOM 721 N N . ASP A 1 95 ? 4.444 5.433 -16.158 1.00 80.56 95 ASP A N 1
ATOM 722 C CA . ASP A 1 95 ? 3.930 6.053 -17.375 1.00 80.56 95 ASP A CA 1
ATOM 723 C C . ASP A 1 95 ? 2.486 5.596 -17.585 1.00 80.56 95 ASP A C 1
ATOM 725 O O . ASP A 1 95 ? 2.234 4.409 -17.749 1.00 80.56 95 ASP A O 1
ATOM 729 N N . LEU A 1 96 ? 1.534 6.526 -17.544 1.00 73.69 96 LEU A N 1
ATOM 730 C CA . LEU A 1 96 ? 0.108 6.218 -17.683 1.00 73.69 96 LEU A CA 1
ATOM 731 C C . LEU A 1 96 ? -0.326 6.007 -19.143 1.00 73.69 96 LEU A C 1
ATOM 733 O O . LEU A 1 96 ? -1.446 5.561 -19.371 1.00 73.69 96 LEU A O 1
ATOM 737 N N . GLY A 1 97 ? 0.540 6.297 -20.123 1.00 62.94 97 GLY A N 1
ATOM 738 C CA . GLY A 1 97 ? 0.264 6.124 -21.554 1.00 62.94 97 GLY A CA 1
ATOM 739 C C . GLY A 1 97 ? 0.353 4.679 -22.065 1.00 62.94 97 GLY A C 1
ATOM 740 O O . GLY A 1 97 ? 0.259 4.456 -23.272 1.00 62.94 97 GLY A O 1
ATOM 741 N N . GLY A 1 98 ? 0.574 3.706 -21.175 1.00 59.53 98 GLY A N 1
ATOM 742 C CA . GLY A 1 98 ? 0.599 2.276 -21.475 1.00 59.53 98 GLY A CA 1
ATOM 743 C C . GLY A 1 98 ? 1.214 1.456 -20.337 1.00 59.53 98 GLY A C 1
ATOM 744 O O . GLY A 1 98 ? 1.828 1.997 -19.425 1.00 59.53 98 GLY A O 1
ATOM 745 N N . GLY A 1 99 ? 1.051 0.133 -20.370 1.00 57.72 99 GLY A N 1
ATOM 746 C CA . GLY A 1 99 ? 1.698 -0.771 -19.415 1.00 57.72 99 GLY A CA 1
ATOM 747 C C . GLY A 1 99 ? 0.909 -2.047 -19.157 1.00 57.72 99 GLY A C 1
ATOM 748 O O . GLY A 1 99 ? -0.255 -2.179 -19.535 1.00 57.72 99 GLY A O 1
ATOM 749 N N . VAL A 1 100 ? 1.556 -3.010 -18.510 1.00 57.00 100 VAL A N 1
ATOM 750 C CA . VAL A 1 100 ? 0.978 -4.309 -18.173 1.00 57.00 100 VAL A CA 1
ATOM 751 C C . VAL A 1 100 ? 0.758 -4.402 -16.671 1.00 57.00 100 VAL A C 1
ATOM 753 O O . VAL A 1 100 ? 1.581 -3.989 -15.857 1.00 57.00 100 VAL A O 1
ATOM 756 N N . THR A 1 101 ? -0.394 -4.939 -16.292 1.00 57.84 101 THR A N 1
ATOM 757 C CA . THR A 1 101 ? -0.781 -5.142 -14.898 1.00 57.84 101 THR A CA 1
ATOM 758 C C . THR A 1 101 ? -0.486 -6.592 -14.477 1.00 57.84 101 THR A C 1
ATOM 760 O O . THR A 1 101 ? -0.179 -7.450 -15.306 1.00 57.84 101 THR A O 1
ATOM 763 N N . THR A 1 102 ? -0.519 -6.910 -13.180 1.00 52.94 102 THR A N 1
ATOM 764 C CA . THR A 1 102 ? -0.470 -8.312 -12.715 1.00 52.94 102 THR A CA 1
ATOM 765 C C . THR A 1 102 ? -1.887 -8.914 -12.648 1.00 52.94 102 THR A C 1
ATOM 767 O O . THR A 1 102 ? -2.857 -8.156 -12.611 1.00 52.94 102 THR A O 1
ATOM 770 N N . PRO A 1 103 ? -2.062 -10.257 -12.608 1.00 46.06 103 PRO A N 1
ATOM 771 C CA . PRO A 1 103 ? -3.379 -10.917 -12.711 1.00 46.06 103 PRO A CA 1
ATOM 772 C C . PRO A 1 103 ? -4.465 -10.454 -11.722 1.00 46.06 103 PRO A C 1
ATOM 774 O O . PRO A 1 103 ? -5.640 -10.733 -11.930 1.00 46.06 103 PRO A O 1
ATOM 777 N N . ASN A 1 104 ? -4.086 -9.749 -10.653 1.00 47.78 104 ASN A N 1
ATOM 778 C CA . ASN A 1 104 ? -4.982 -9.289 -9.593 1.00 47.78 104 ASN A CA 1
ATOM 779 C C . ASN A 1 104 ? -5.186 -7.761 -9.583 1.00 47.78 104 ASN A C 1
ATOM 781 O O . ASN A 1 104 ? -5.656 -7.219 -8.587 1.00 47.78 104 ASN A O 1
ATOM 785 N N . THR A 1 105 ? -4.794 -7.044 -10.639 1.00 57.56 105 THR A N 1
ATOM 786 C CA . THR A 1 105 ? -4.882 -5.578 -10.704 1.00 57.56 105 THR A CA 1
ATOM 787 C C . THR A 1 105 ? -5.251 -5.092 -12.094 1.00 57.56 105 THR A C 1
ATOM 789 O O . THR A 1 105 ? -4.770 -5.609 -13.098 1.00 57.56 105 THR A O 1
ATOM 792 N N . SER A 1 106 ? -6.076 -4.050 -12.145 1.00 62.06 106 SER A N 1
ATOM 793 C CA . SER A 1 106 ? -6.437 -3.343 -13.379 1.00 62.06 106 SER A CA 1
ATOM 794 C C . SER A 1 106 ? -5.603 -2.084 -13.615 1.00 62.06 106 SER A C 1
ATOM 796 O O . SER A 1 106 ? -5.805 -1.414 -14.623 1.00 62.06 106 SER A O 1
ATOM 798 N N . TYR A 1 107 ? -4.680 -1.759 -12.704 1.00 73.06 107 TYR A N 1
ATOM 799 C CA . TYR A 1 107 ? -3.843 -0.566 -12.796 1.00 73.06 107 TYR A CA 1
ATOM 800 C C . TYR A 1 107 ? -2.353 -0.907 -12.773 1.00 73.06 107 TYR A C 1
ATOM 802 O O . TYR A 1 107 ? -1.928 -1.918 -12.191 1.00 73.06 107 TYR A O 1
ATOM 810 N N . ILE A 1 108 ? -1.572 -0.058 -13.434 1.00 84.12 108 ILE A N 1
ATOM 811 C CA . ILE A 1 108 ? -0.115 -0.150 -13.485 1.00 84.12 108 ILE A CA 1
ATOM 812 C C . ILE A 1 108 ? 0.500 0.285 -12.154 1.00 84.12 108 ILE A C 1
ATOM 814 O O . ILE A 1 108 ? -0.153 0.938 -11.342 1.00 84.12 108 ILE A O 1
ATOM 818 N N . ARG A 1 109 ? 1.755 -0.087 -11.901 1.00 88.56 109 ARG A N 1
ATOM 819 C CA . ARG A 1 109 ? 2.444 0.242 -10.650 1.00 88.56 109 ARG A CA 1
ATOM 820 C C . ARG A 1 109 ? 3.952 0.263 -10.823 1.00 88.56 109 ARG A C 1
ATOM 822 O O . ARG A 1 109 ? 4.480 -0.516 -11.610 1.00 88.56 109 ARG A O 1
ATOM 829 N N . THR A 1 110 ? 4.590 1.069 -9.988 1.00 93.75 110 THR A N 1
ATOM 830 C CA . THR A 1 110 ? 5.999 0.925 -9.627 1.00 93.75 110 THR A CA 1
ATOM 831 C C . THR A 1 110 ? 6.033 0.852 -8.113 1.00 93.75 110 THR A C 1
ATOM 833 O O . THR A 1 110 ? 5.973 1.869 -7.424 1.00 93.75 110 THR A O 1
ATOM 836 N N . GLU A 1 111 ? 6.012 -0.369 -7.593 1.00 95.19 111 GLU A N 1
ATOM 837 C CA . GLU A 1 111 ? 5.646 -0.613 -6.202 1.00 95.19 111 GLU A CA 1
ATOM 838 C C . GLU A 1 111 ? 6.461 -1.761 -5.614 1.00 95.19 111 GLU A C 1
ATOM 840 O O . GLU A 1 111 ? 6.620 -2.817 -6.231 1.00 95.19 111 GLU A O 1
ATOM 845 N N . LEU A 1 112 ? 6.952 -1.544 -4.399 1.00 94.50 112 LEU A N 1
ATOM 846 C CA . LEU A 1 112 ? 7.638 -2.535 -3.595 1.00 94.50 112 LEU A CA 1
ATOM 847 C C . LEU A 1 112 ? 6.637 -3.484 -2.926 1.00 94.50 112 LEU A C 1
ATOM 849 O O . LEU A 1 112 ? 5.563 -3.073 -2.485 1.00 94.50 112 LEU A O 1
ATOM 853 N N . ARG A 1 113 ? 7.029 -4.749 -2.784 1.00 94.94 113 ARG A N 1
ATOM 854 C CA . ARG A 1 113 ? 6.375 -5.770 -1.958 1.00 94.94 113 ARG A CA 1
ATOM 855 C C . ARG A 1 113 ? 7.384 -6.315 -0.958 1.00 94.94 113 ARG A C 1
ATOM 857 O O . ARG A 1 113 ? 8.427 -6.825 -1.367 1.00 94.94 113 ARG A O 1
ATOM 864 N N . GLU A 1 114 ? 7.055 -6.231 0.323 1.00 93.75 114 GLU A N 1
ATOM 865 C CA . GLU A 1 114 ? 7.910 -6.689 1.420 1.00 93.75 114 GLU A CA 1
ATOM 866 C C . GLU A 1 114 ? 8.091 -8.205 1.391 1.00 93.75 114 GLU A C 1
ATOM 868 O O . GLU A 1 114 ? 7.120 -8.942 1.286 1.00 93.75 114 GLU A O 1
ATOM 873 N N . LEU A 1 115 ? 9.320 -8.680 1.530 1.00 91.62 115 LEU A N 1
ATOM 874 C CA . LEU A 1 115 ? 9.722 -10.059 1.762 1.00 91.62 115 LEU A CA 1
ATOM 875 C C . LEU A 1 115 ? 10.193 -10.151 3.228 1.00 91.62 115 LEU A C 1
ATOM 877 O O . LEU A 1 115 ? 11.364 -9.926 3.524 1.00 91.62 115 LEU A O 1
ATOM 881 N N . PHE A 1 116 ? 9.269 -10.404 4.157 1.00 88.31 116 PHE A N 1
ATOM 882 C CA . PHE A 1 116 ? 9.508 -10.216 5.594 1.00 88.31 116 PHE A CA 1
ATOM 883 C C . PHE A 1 116 ? 10.539 -11.197 6.173 1.00 88.31 116 PHE A C 1
ATOM 885 O O . PHE A 1 116 ? 11.562 -10.785 6.730 1.00 88.31 116 PHE A O 1
ATOM 892 N N . ASN A 1 117 ? 10.288 -12.495 5.997 1.00 82.88 117 ASN A N 1
ATOM 893 C CA . ASN A 1 117 ? 11.098 -13.578 6.547 1.00 82.88 117 ASN A CA 1
ATOM 894 C C . ASN A 1 117 ? 11.800 -14.360 5.424 1.00 82.88 117 ASN A C 1
ATOM 896 O O . ASN A 1 117 ? 11.496 -15.517 5.144 1.00 82.88 117 ASN A O 1
ATOM 900 N N . VAL A 1 118 ? 12.708 -13.679 4.718 1.00 77.81 118 VAL A N 1
ATOM 901 C CA . VAL A 1 118 ? 13.544 -14.301 3.680 1.00 77.81 118 VAL A CA 1
ATOM 902 C C . VAL A 1 118 ? 14.545 -15.249 4.338 1.00 77.81 118 VAL A C 1
ATOM 904 O O . VAL A 1 118 ? 15.484 -14.802 4.999 1.00 77.81 118 VAL A O 1
ATOM 907 N N . ASP A 1 119 ? 14.369 -16.550 4.121 1.00 75.12 119 ASP A N 1
ATOM 908 C CA . ASP A 1 119 ? 15.315 -17.577 4.558 1.00 75.12 119 ASP A CA 1
ATOM 909 C C . ASP A 1 119 ? 16.291 -17.919 3.427 1.00 75.12 119 ASP A C 1
ATOM 911 O O . ASP A 1 119 ? 16.019 -18.771 2.574 1.00 75.12 119 ASP A O 1
ATOM 915 N N . TYR A 1 120 ? 17.439 -17.234 3.437 1.00 72.50 120 TYR A N 1
ATOM 916 C CA . TYR A 1 120 ? 18.510 -17.375 2.445 1.00 72.50 120 TYR A CA 1
ATOM 917 C C . TYR A 1 120 ? 19.185 -18.753 2.415 1.00 72.50 120 TYR A C 1
ATOM 919 O O . TYR A 1 120 ? 19.961 -18.998 1.491 1.00 72.50 120 TYR A O 1
ATOM 927 N N . ASP A 1 121 ? 18.903 -19.638 3.375 1.00 72.50 121 ASP A N 1
ATOM 928 C CA . ASP A 1 121 ? 19.444 -20.999 3.393 1.00 72.50 121 ASP A CA 1
ATOM 929 C C . ASP A 1 121 ? 18.547 -21.998 2.629 1.00 72.50 121 ASP A C 1
ATOM 931 O O . ASP A 1 121 ? 18.903 -23.169 2.460 1.00 72.50 121 ASP A O 1
ATOM 935 N N . THR A 1 122 ? 17.397 -21.549 2.112 1.00 72.81 122 THR A N 1
ATOM 936 C CA . THR A 1 122 ? 16.493 -22.363 1.285 1.00 72.81 122 THR A CA 1
ATOM 937 C C . THR A 1 122 ? 16.775 -22.220 -0.213 1.00 72.81 122 THR A C 1
ATOM 939 O O . THR A 1 122 ? 17.352 -21.243 -0.681 1.00 72.81 122 THR A O 1
ATOM 942 N N . SER A 1 123 ? 16.314 -23.189 -1.011 1.00 72.38 123 SER A N 1
ATOM 943 C CA . SER A 1 123 ? 16.469 -23.161 -2.474 1.00 72.38 123 SER A CA 1
ATOM 944 C C . SER A 1 123 ? 15.600 -22.114 -3.184 1.00 72.38 123 SER A C 1
ATOM 946 O O . SER A 1 123 ? 15.729 -21.950 -4.392 1.00 72.38 123 SER A O 1
ATOM 948 N N . ASN A 1 124 ? 14.659 -21.470 -2.485 1.00 73.94 124 ASN A N 1
ATOM 949 C CA . ASN A 1 124 ? 13.824 -20.403 -3.039 1.00 73.94 124 ASN A CA 1
ATOM 950 C C . ASN A 1 124 ? 13.457 -19.395 -1.932 1.00 73.94 124 ASN A C 1
ATOM 952 O O . ASN A 1 124 ? 12.309 -19.365 -1.475 1.00 73.94 124 ASN A O 1
ATOM 956 N N . PRO A 1 125 ? 14.429 -18.576 -1.498 1.00 80.69 125 PRO A N 1
ATOM 957 C CA . PRO A 1 125 ? 14.336 -17.778 -0.273 1.00 80.69 125 PRO A CA 1
ATOM 958 C C . PRO A 1 125 ? 13.255 -16.694 -0.324 1.00 80.69 125 PRO A C 1
ATOM 960 O O . PRO A 1 125 ? 12.807 -16.197 0.705 1.00 80.69 125 PRO A O 1
ATOM 963 N N . CYS A 1 126 ? 12.810 -16.337 -1.528 1.00 84.44 126 CYS A N 1
ATOM 964 C CA . CYS A 1 126 ? 11.900 -15.222 -1.773 1.00 84.44 126 CYS A CA 1
ATOM 965 C C . CYS A 1 126 ? 10.574 -15.677 -2.380 1.00 84.44 126 CYS A C 1
ATOM 967 O O . CYS A 1 126 ? 9.837 -14.867 -2.951 1.00 84.44 126 CYS A O 1
ATOM 969 N N . SER A 1 127 ? 10.267 -16.975 -2.283 1.00 82.88 127 SER A N 1
ATOM 970 C CA . SER A 1 127 ? 9.010 -17.492 -2.798 1.00 82.88 127 SER A CA 1
ATOM 971 C C . SER A 1 127 ? 7.826 -16.783 -2.147 1.00 82.88 127 SER A C 1
ATOM 973 O O . SER A 1 127 ? 7.712 -16.683 -0.926 1.00 82.88 127 SER A O 1
ATOM 975 N N . THR A 1 128 ? 6.902 -16.332 -2.988 1.00 85.38 128 THR A N 1
ATOM 976 C CA . THR A 1 128 ? 5.610 -15.771 -2.564 1.00 85.38 128 THR A CA 1
ATOM 977 C C . THR A 1 128 ? 4.463 -16.756 -2.795 1.00 85.38 128 THR A C 1
ATOM 979 O O . THR A 1 128 ? 3.304 -16.420 -2.575 1.00 85.38 128 THR A O 1
ATOM 982 N N . SER A 1 129 ? 4.780 -17.996 -3.197 1.00 85.25 129 SER A N 1
ATOM 983 C CA . SER A 1 129 ? 3.808 -19.087 -3.353 1.00 85.25 129 SER A CA 1
ATOM 984 C C . SER A 1 129 ? 3.354 -19.693 -2.022 1.00 85.25 129 SER A C 1
ATOM 986 O O . SER A 1 129 ? 2.538 -20.605 -2.018 1.00 85.25 129 SER A O 1
ATOM 988 N N . THR A 1 130 ? 3.941 -19.257 -0.909 1.00 86.44 130 THR A N 1
ATOM 989 C CA . THR A 1 130 ? 3.549 -19.618 0.456 1.00 86.44 130 THR A CA 1
ATOM 990 C C . THR A 1 130 ? 3.593 -18.360 1.322 1.00 86.44 130 THR A C 1
ATOM 992 O O . THR A 1 130 ? 4.270 -17.390 0.965 1.00 86.44 130 THR A O 1
ATOM 995 N N . ALA A 1 131 ? 2.940 -18.400 2.482 1.00 89.00 131 ALA A N 1
ATOM 996 C CA . ALA A 1 131 ? 2.959 -17.317 3.463 1.00 89.00 131 ALA A CA 1
ATOM 997 C C . ALA A 1 131 ? 4.340 -17.060 4.109 1.00 89.00 131 ALA A C 1
ATOM 999 O O . ALA A 1 131 ? 4.476 -16.118 4.878 1.00 89.00 131 ALA A O 1
ATOM 1000 N N . GLN A 1 132 ? 5.378 -17.854 3.814 1.00 87.62 132 GLN A N 1
ATOM 1001 C CA . GLN A 1 132 ? 6.673 -17.786 4.512 1.00 87.62 132 GLN A CA 1
ATOM 1002 C C . GLN A 1 132 ? 7.389 -16.437 4.391 1.00 87.62 132 GLN A C 1
ATOM 1004 O O . GLN A 1 132 ? 8.111 -16.058 5.300 1.00 87.62 132 GLN A O 1
ATOM 1009 N N . THR A 1 133 ? 7.202 -15.700 3.293 1.00 90.38 133 THR A N 1
ATOM 1010 C CA . THR A 1 133 ? 7.801 -14.362 3.104 1.00 90.38 133 THR A CA 1
ATOM 1011 C C . THR A 1 133 ? 6.861 -13.227 3.519 1.00 90.38 133 THR A C 1
ATOM 1013 O O . THR A 1 133 ? 7.055 -12.079 3.113 1.00 90.38 133 THR A O 1
ATOM 1016 N N . SER A 1 134 ? 5.825 -13.557 4.279 1.00 94.12 134 SER A N 1
ATOM 1017 C CA . SER A 1 134 ? 4.825 -12.670 4.862 1.00 94.12 134 SER A CA 1
ATOM 1018 C C . SER A 1 134 ? 4.857 -12.806 6.387 1.00 94.12 134 SER A C 1
ATOM 1020 O O . SER A 1 134 ? 5.486 -13.726 6.902 1.00 94.12 134 SER A O 1
ATOM 1022 N N . TRP A 1 135 ? 4.227 -11.876 7.098 1.00 95.88 135 TRP A N 1
ATOM 1023 C CA . TRP A 1 135 ? 4.143 -11.880 8.561 1.00 95.88 135 TRP A CA 1
ATOM 1024 C C . TRP A 1 135 ? 2.720 -12.139 9.042 1.00 95.88 135 TRP A C 1
ATOM 1026 O O . TRP A 1 135 ? 1.765 -11.690 8.414 1.00 95.88 135 TRP A O 1
ATOM 1036 N N . GLN A 1 136 ? 2.566 -12.816 10.173 1.00 96.25 136 GLN A N 1
ATOM 1037 C CA . GLN A 1 136 ? 1.317 -12.813 10.943 1.00 96.25 136 GLN A CA 1
ATOM 1038 C C . GLN A 1 136 ? 1.319 -11.669 11.962 1.00 96.25 136 GLN A C 1
ATOM 1040 O O . GLN A 1 136 ? 2.382 -11.200 12.346 1.00 96.25 136 GLN A O 1
ATOM 1045 N N . ILE A 1 137 ? 0.147 -11.249 12.452 1.00 95.62 137 ILE A N 1
ATOM 1046 C CA . ILE A 1 137 ? 0.050 -10.218 13.510 1.00 95.62 137 ILE A CA 1
ATOM 1047 C C . ILE A 1 137 ? 0.832 -10.624 14.771 1.00 95.62 137 ILE A C 1
ATOM 1049 O O . ILE A 1 137 ? 1.492 -9.804 15.406 1.00 95.62 137 ILE A O 1
ATOM 1053 N N . VAL A 1 138 ? 0.764 -11.909 15.122 1.00 93.62 138 VAL A N 1
ATOM 1054 C CA . VAL A 1 138 ? 1.594 -12.535 16.153 1.00 93.62 138 VAL A CA 1
ATOM 1055 C C . VAL A 1 138 ? 2.540 -13.500 15.447 1.00 93.62 138 VAL A C 1
ATOM 1057 O O . VAL A 1 138 ? 2.254 -14.688 15.301 1.00 93.62 138 VAL A O 1
ATOM 1060 N N . ASP A 1 139 ? 3.668 -12.982 14.968 1.00 91.56 139 ASP A N 1
ATOM 1061 C CA . ASP A 1 139 ? 4.620 -13.750 14.172 1.00 91.56 139 ASP A CA 1
ATOM 1062 C C . ASP A 1 139 ? 5.534 -14.589 15.075 1.00 91.56 139 ASP A C 1
ATOM 1064 O O . ASP A 1 139 ? 6.502 -14.106 15.670 1.00 91.56 139 ASP A O 1
ATOM 1068 N N . ALA A 1 140 ? 5.234 -15.883 15.185 1.00 89.06 140 ALA A N 1
ATOM 1069 C CA . ALA A 1 140 ? 6.007 -16.799 16.022 1.00 89.06 140 ALA A CA 1
ATOM 1070 C C . ALA A 1 140 ? 7.426 -17.067 15.485 1.00 89.06 140 ALA A C 1
ATOM 1072 O O . ALA A 1 140 ? 8.305 -17.445 16.263 1.00 89.06 140 ALA A O 1
ATOM 1073 N N . ALA A 1 141 ? 7.662 -16.891 14.179 1.00 85.81 141 ALA A N 1
ATOM 1074 C CA . ALA A 1 141 ? 8.953 -17.182 13.559 1.00 85.81 141 ALA A CA 1
ATOM 1075 C C . ALA A 1 141 ? 10.003 -16.124 13.922 1.00 85.81 141 ALA A C 1
ATOM 1077 O O . ALA A 1 141 ? 11.159 -16.456 14.184 1.00 85.81 141 ALA A O 1
ATOM 1078 N N . THR A 1 142 ? 9.586 -14.861 13.988 1.00 86.25 142 THR A N 1
ATOM 1079 C CA . THR A 1 142 ? 10.454 -13.718 14.292 1.00 86.25 142 THR A CA 1
ATOM 1080 C C . THR A 1 142 ? 10.235 -13.139 15.693 1.00 86.25 142 THR A C 1
ATOM 1082 O O . THR A 1 142 ? 11.028 -12.306 16.126 1.00 86.25 142 THR A O 1
ATOM 1085 N N . GLN A 1 143 ? 9.208 -13.601 16.422 1.00 90.12 143 GLN A N 1
ATOM 1086 C CA . GLN A 1 143 ? 8.748 -13.039 17.705 1.00 90.12 143 GLN A CA 1
ATOM 1087 C C . GLN A 1 143 ? 8.335 -11.562 17.592 1.00 90.12 143 GLN A C 1
ATOM 1089 O O . GLN A 1 143 ? 8.470 -10.787 18.541 1.00 90.12 143 GLN A O 1
ATOM 1094 N N . THR A 1 144 ? 7.848 -11.170 16.414 1.00 90.62 144 THR A N 1
ATOM 1095 C CA . THR A 1 144 ? 7.338 -9.822 16.158 1.00 90.62 144 THR A CA 1
ATOM 1096 C C . THR A 1 144 ? 5.843 -9.788 16.471 1.00 90.62 144 THR A C 1
ATOM 1098 O O . THR A 1 144 ? 5.100 -10.681 16.073 1.00 90.62 144 THR A O 1
ATOM 1101 N N . HIS A 1 145 ? 5.409 -8.764 17.206 1.00 93.94 145 HIS A N 1
ATOM 1102 C CA . HIS A 1 145 ? 4.007 -8.573 17.616 1.00 93.94 145 HIS A CA 1
ATOM 1103 C C . HIS A 1 145 ? 3.420 -7.234 17.156 1.00 93.94 145 HIS A C 1
ATOM 1105 O O . HIS A 1 145 ? 2.255 -6.941 17.406 1.00 93.94 145 HIS A O 1
ATOM 1111 N N . THR A 1 146 ? 4.244 -6.398 16.530 1.00 96.38 146 THR A N 1
ATOM 1112 C CA . THR A 1 146 ? 3.870 -5.072 16.050 1.00 96.38 146 THR A CA 1
ATOM 1113 C C . THR A 1 146 ? 4.589 -4.842 14.736 1.00 96.38 146 THR A C 1
ATOM 1115 O O . THR A 1 146 ? 5.819 -4.901 14.675 1.00 96.38 146 THR A O 1
ATOM 1118 N N . HIS A 1 147 ? 3.819 -4.572 13.690 1.00 97.00 147 HIS A N 1
ATOM 1119 C CA . HIS A 1 147 ? 4.319 -4.370 12.339 1.00 97.00 147 HIS A CA 1
ATOM 1120 C C . HIS A 1 147 ? 4.010 -2.940 11.924 1.00 97.00 147 HIS A C 1
ATOM 1122 O O . HIS A 1 147 ? 2.845 -2.551 11.899 1.00 97.00 147 HIS A O 1
ATOM 1128 N N . THR A 1 148 ? 5.034 -2.165 11.567 1.00 96.56 148 THR A N 1
ATOM 1129 C CA . THR A 1 148 ? 4.866 -0.760 11.174 1.00 96.56 148 THR A CA 1
ATOM 1130 C C . THR A 1 148 ? 5.490 -0.482 9.814 1.00 96.56 148 THR A C 1
ATOM 1132 O O . THR A 1 148 ? 6.682 -0.717 9.610 1.00 96.56 148 THR A O 1
ATOM 1135 N N . LEU A 1 149 ? 4.698 0.101 8.913 1.00 96.06 149 LEU A N 1
ATOM 1136 C CA . LEU A 1 149 ? 5.179 0.768 7.708 1.00 96.06 149 LEU A CA 1
ATOM 1137 C C . LEU A 1 149 ? 5.137 2.278 7.921 1.00 96.06 149 LEU A C 1
ATOM 1139 O O . LEU A 1 149 ? 4.058 2.863 8.010 1.00 96.06 149 LEU A O 1
ATOM 1143 N N . SER A 1 150 ? 6.312 2.898 7.931 1.00 94.12 150 SER A N 1
ATOM 1144 C CA . SER A 1 150 ? 6.474 4.350 7.997 1.00 94.12 150 SER A CA 1
ATOM 1145 C C . SER A 1 150 ? 7.049 4.885 6.697 1.00 94.12 150 SER A C 1
ATOM 1147 O O . SER A 1 150 ? 7.966 4.300 6.118 1.00 94.12 150 SER A O 1
ATOM 1149 N N . SER A 1 151 ? 6.556 6.038 6.262 1.00 91.44 151 SER A N 1
ATOM 1150 C CA . SER A 1 151 ? 7.127 6.769 5.137 1.00 91.44 151 SER A CA 1
ATOM 1151 C C . SER A 1 151 ? 7.053 8.262 5.376 1.00 91.44 151 SER A C 1
ATOM 1153 O O . SER A 1 151 ? 6.022 8.766 5.802 1.00 91.44 151 SER A O 1
ATOM 1155 N N . ILE A 1 152 ? 8.136 8.959 5.051 1.00 91.94 152 ILE A N 1
ATOM 1156 C CA . ILE A 1 152 ? 8.125 10.391 4.767 1.00 91.94 152 ILE A CA 1
ATOM 1157 C C . ILE A 1 152 ? 8.166 10.499 3.252 1.00 91.94 152 ILE A C 1
ATOM 1159 O O . ILE A 1 152 ? 9.074 9.913 2.663 1.00 91.94 152 ILE A O 1
ATOM 1163 N N . LEU A 1 153 ? 7.219 11.195 2.631 1.00 93.75 153 LEU A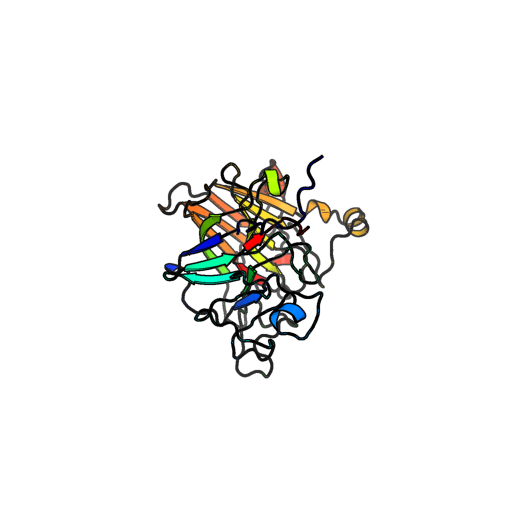 N 1
ATOM 1164 C CA . LEU A 1 153 ? 7.132 11.291 1.183 1.00 93.75 153 LEU A CA 1
ATOM 1165 C C . LEU A 1 153 ? 6.640 12.645 0.672 1.00 93.75 153 LEU A C 1
ATOM 1167 O O . LEU A 1 153 ? 5.988 13.400 1.385 1.00 93.75 153 LEU A O 1
ATOM 1171 N N . THR A 1 154 ? 6.884 12.892 -0.613 1.00 93.69 154 THR A N 1
ATOM 1172 C CA . THR A 1 154 ? 6.294 14.001 -1.374 1.00 93.69 154 THR A CA 1
ATOM 1173 C C . THR A 1 154 ? 5.749 13.495 -2.695 1.00 93.69 154 THR A C 1
ATOM 1175 O O . THR A 1 154 ? 6.462 12.796 -3.407 1.00 93.69 154 THR A O 1
ATOM 1178 N N . VAL A 1 155 ? 4.528 13.894 -3.068 1.00 93.62 155 VAL A N 1
ATOM 1179 C CA . VAL A 1 155 ? 4.013 13.715 -4.437 1.00 93.62 155 VAL A CA 1
ATOM 1180 C C . VAL A 1 155 ? 4.503 14.886 -5.292 1.00 93.62 155 VAL A C 1
ATOM 1182 O O . VAL A 1 155 ? 3.961 15.985 -5.219 1.00 93.62 155 VAL A O 1
ATOM 1185 N N . ALA A 1 156 ? 5.562 14.682 -6.071 1.00 90.94 156 ALA A N 1
ATOM 1186 C CA . ALA A 1 156 ? 6.241 15.737 -6.821 1.00 90.94 156 ALA A CA 1
ATOM 1187 C C . ALA A 1 156 ? 5.551 16.073 -8.151 1.00 90.94 156 ALA A C 1
ATOM 1189 O O . ALA A 1 156 ? 5.572 17.220 -8.589 1.00 90.94 156 ALA A O 1
ATOM 1190 N N . GLU A 1 157 ? 4.917 15.091 -8.790 1.00 90.06 157 GLU A N 1
ATOM 1191 C CA . GLU A 1 157 ? 4.226 15.227 -10.074 1.00 90.06 157 GLU A CA 1
ATOM 1192 C C . GLU A 1 157 ? 2.987 14.320 -10.110 1.00 90.06 157 GLU A C 1
ATOM 1194 O O . GLU A 1 157 ? 2.860 13.414 -9.288 1.00 90.06 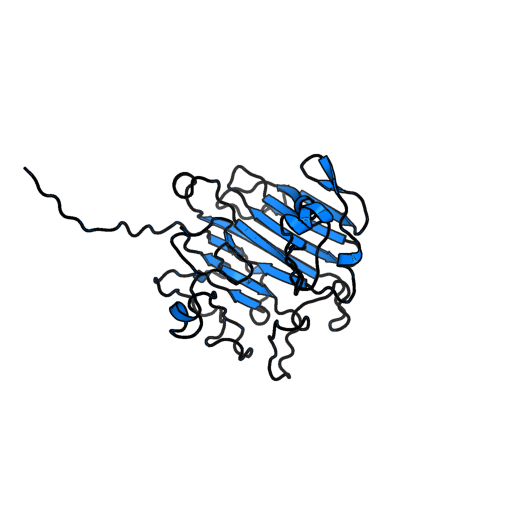157 GLU A O 1
ATOM 1199 N N . HIS A 1 158 ? 2.054 14.605 -11.019 1.00 87.75 158 HIS A N 1
ATOM 1200 C CA . HIS A 1 158 ? 0.891 13.777 -11.349 1.00 87.75 158 HIS A CA 1
ATOM 1201 C C . HIS A 1 158 ? 0.345 14.221 -12.722 1.00 87.75 158 HIS A C 1
ATOM 1203 O O . HIS A 1 158 ? 0.590 15.365 -13.119 1.00 87.75 158 HIS A O 1
ATOM 1209 N N . PRO A 1 159 ? -0.404 13.377 -13.456 1.00 83.25 159 PRO A N 1
ATOM 1210 C CA . PRO A 1 159 ? -1.100 13.811 -14.668 1.00 83.25 159 PRO A CA 1
ATOM 1211 C C . PRO A 1 159 ? -2.083 14.950 -14.376 1.00 83.25 159 PRO A C 1
ATOM 1213 O O . PRO A 1 159 ? -2.714 14.995 -13.317 1.00 83.25 159 PRO A O 1
ATOM 1216 N N . GLU A 1 160 ? -2.238 15.858 -15.333 1.00 82.38 160 GLU A N 1
ATOM 1217 C CA . GLU A 1 160 ? -3.241 16.920 -15.261 1.00 82.38 160 GLU A CA 1
ATOM 1218 C C . GLU A 1 160 ? -4.655 16.328 -15.369 1.00 82.38 160 GLU A C 1
ATOM 1220 O O . GLU A 1 160 ? -4.903 15.452 -16.201 1.00 82.38 160 GLU A O 1
ATOM 1225 N N . SER A 1 161 ? -5.610 16.818 -14.572 1.00 82.50 161 SER A N 1
ATOM 1226 C CA . SER A 1 161 ? -6.977 16.264 -14.547 1.00 82.50 161 SER A CA 1
ATOM 1227 C C . SER A 1 161 ? -7.703 16.306 -15.889 1.00 82.50 161 SER A C 1
ATOM 1229 O O . SER A 1 161 ? -8.575 15.486 -16.135 1.00 82.50 161 SER A O 1
ATOM 1231 N N . ASN A 1 162 ? -7.350 17.239 -16.772 1.00 81.38 162 ASN A N 1
ATOM 1232 C CA . ASN A 1 162 ? -7.917 17.319 -18.120 1.00 81.38 162 ASN A CA 1
ATOM 1233 C C . ASN A 1 162 ? -7.310 16.307 -19.108 1.00 81.38 162 ASN A C 1
ATOM 1235 O O . ASN A 1 162 ? -7.803 16.197 -20.225 1.00 81.38 162 ASN A O 1
ATOM 1239 N N . VAL A 1 163 ? -6.211 15.641 -18.746 1.00 78.75 163 VAL A N 1
ATOM 1240 C CA . VAL A 1 163 ? -5.599 14.574 -19.550 1.00 78.75 163 VAL A CA 1
ATOM 1241 C C . VAL A 1 163 ? -6.230 13.229 -19.205 1.00 78.75 163 VAL A C 1
ATOM 1243 O O . VAL A 1 163 ? -6.412 12.408 -20.092 1.00 78.75 163 VAL A O 1
ATOM 1246 N N . ILE A 1 164 ? -6.572 13.023 -17.932 1.00 79.06 164 ILE A N 1
ATOM 1247 C CA . ILE A 1 164 ? -7.122 11.758 -17.416 1.00 79.06 164 ILE A CA 1
ATOM 1248 C C . ILE A 1 164 ? -8.637 11.796 -17.172 1.00 79.06 164 ILE A C 1
ATOM 1250 O O . ILE A 1 164 ? -9.195 10.812 -16.697 1.00 79.06 164 ILE A O 1
ATOM 1254 N N . ASP A 1 165 ? -9.285 12.935 -17.437 1.00 82.75 165 ASP A N 1
ATOM 1255 C CA . ASP A 1 165 ? -10.708 13.200 -17.175 1.00 82.75 165 ASP A CA 1
ATOM 1256 C C . ASP A 1 165 ? -11.178 12.820 -15.745 1.00 82.75 165 ASP A C 1
ATOM 1258 O O . ASP A 1 165 ? -12.342 12.489 -15.515 1.00 82.75 165 ASP A O 1
ATOM 1262 N N . ASP A 1 166 ? -10.274 12.892 -14.761 1.00 83.88 166 ASP A N 1
ATOM 1263 C CA . ASP A 1 166 ? -10.500 12.563 -13.345 1.00 83.88 166 ASP A CA 1
ATOM 1264 C C . ASP A 1 166 ? -9.492 13.317 -12.445 1.00 83.88 166 ASP A C 1
ATOM 1266 O O . ASP A 1 166 ? -8.594 14.025 -12.912 1.00 83.88 166 ASP A O 1
ATOM 1270 N N . LEU A 1 167 ? -9.624 13.191 -11.126 1.00 85.44 167 LEU A N 1
ATOM 1271 C CA . LEU A 1 167 ? -8.592 13.607 -10.178 1.00 85.44 167 LEU A CA 1
ATOM 1272 C C . LEU A 1 167 ? -7.431 12.602 -10.171 1.00 85.44 167 LEU A C 1
ATOM 1274 O O . LEU A 1 167 ? -7.668 11.393 -10.265 1.00 85.44 167 LEU A O 1
ATOM 1278 N N . PRO A 1 168 ? -6.178 13.066 -10.003 1.00 87.75 168 PRO A N 1
ATOM 1279 C CA . PRO A 1 168 ? -5.060 12.157 -9.809 1.00 87.75 168 PRO A CA 1
ATOM 1280 C C . PRO A 1 168 ? -5.288 11.356 -8.525 1.00 87.75 168 PRO A C 1
ATOM 1282 O O . PRO A 1 168 ? -5.528 11.931 -7.469 1.00 87.75 168 PRO A O 1
ATOM 1285 N N . LYS A 1 169 ? -5.206 10.027 -8.611 1.00 91.31 169 LYS A N 1
ATOM 1286 C CA . LYS A 1 169 ? -5.346 9.112 -7.470 1.00 91.31 169 LYS A CA 1
ATOM 1287 C C . LYS A 1 169 ? -4.170 8.157 -7.459 1.00 91.31 169 LYS A C 1
ATOM 1289 O O . LYS A 1 169 ? -3.903 7.493 -8.461 1.00 91.31 169 LYS A O 1
ATOM 1294 N N . VAL A 1 170 ? -3.483 8.051 -6.329 1.00 94.00 170 VAL A N 1
ATOM 1295 C CA . VAL A 1 170 ? -2.347 7.138 -6.179 1.00 94.00 170 VAL A CA 1
ATOM 1296 C C . VAL A 1 170 ? -2.351 6.510 -4.797 1.00 94.00 170 VAL A C 1
ATOM 1298 O O . VAL A 1 170 ? -2.500 7.199 -3.790 1.00 94.00 170 VAL A O 1
ATOM 1301 N N . ILE A 1 171 ? -2.195 5.189 -4.755 1.00 97.25 171 ILE A N 1
ATOM 1302 C CA . ILE A 1 171 ? -1.908 4.482 -3.511 1.00 97.25 171 ILE A CA 1
ATOM 1303 C C . ILE A 1 171 ? -0.401 4.541 -3.263 1.00 97.25 171 ILE A C 1
ATOM 1305 O O . ILE A 1 171 ? 0.369 4.185 -4.157 1.00 97.25 171 ILE A O 1
ATOM 1309 N N . VAL A 1 172 ? -0.000 4.981 -2.069 1.00 96.56 172 VAL A N 1
ATOM 1310 C CA . VAL A 1 172 ? 1.412 5.188 -1.689 1.00 96.56 172 VAL A CA 1
ATOM 1311 C C . VAL A 1 172 ? 1.934 4.176 -0.666 1.00 96.56 172 VAL A C 1
ATOM 1313 O O . VAL A 1 172 ? 3.135 3.928 -0.589 1.00 96.56 172 VAL A O 1
ATOM 1316 N N . GLY A 1 173 ? 1.029 3.543 0.082 1.00 97.12 173 GLY A N 1
ATOM 1317 C CA . GLY A 1 173 ? 1.348 2.533 1.088 1.00 97.12 173 GLY A CA 1
ATOM 1318 C C . GLY A 1 173 ? 0.189 1.563 1.283 1.00 97.12 173 GLY A C 1
ATOM 1319 O O . GLY A 1 173 ? -0.973 1.955 1.162 1.00 97.12 173 GLY A O 1
ATOM 1320 N N . GLN A 1 174 ? 0.480 0.289 1.549 1.00 98.44 174 GLN A N 1
ATOM 1321 C CA . GLN A 1 174 ? -0.546 -0.732 1.780 1.00 98.44 174 GLN A CA 1
ATOM 1322 C C . GLN A 1 174 ? -0.116 -1.761 2.823 1.00 98.44 174 GLN A C 1
ATOM 1324 O O . GLN A 1 174 ? 1.066 -2.091 2.934 1.00 98.44 174 GLN A O 1
ATOM 1329 N N . VAL A 1 175 ? -1.121 -2.345 3.476 1.00 98.62 175 VAL A N 1
ATOM 1330 C CA . VAL A 1 175 ? -1.039 -3.656 4.127 1.00 98.62 175 VAL A CA 1
ATOM 1331 C C . VAL A 1 175 ? -1.953 -4.593 3.360 1.00 98.62 175 VAL A C 1
ATOM 1333 O O . VAL A 1 175 ? -3.145 -4.317 3.198 1.00 98.62 175 VAL A O 1
ATOM 1336 N N . HIS A 1 176 ? -1.397 -5.685 2.851 1.00 97.62 176 HIS A N 1
ATOM 1337 C CA . HIS A 1 176 ? -2.131 -6.624 2.016 1.00 97.62 176 HIS A CA 1
ATOM 1338 C C . HIS A 1 176 ? -1.981 -8.041 2.551 1.00 97.62 176 HIS A C 1
ATOM 1340 O O . HIS A 1 176 ? -0.877 -8.447 2.905 1.00 97.62 176 HIS A O 1
ATOM 1346 N N . GLY A 1 177 ? -3.083 -8.790 2.583 1.00 97.00 177 GLY A N 1
ATOM 1347 C CA . GLY A 1 177 ? -3.053 -10.198 2.958 1.00 97.00 177 GLY A CA 1
ATOM 1348 C C . GLY A 1 177 ? -2.438 -11.064 1.857 1.00 97.00 177 GLY A C 1
ATOM 1349 O O . GLY A 1 177 ? -2.622 -10.801 0.662 1.00 97.00 177 GLY A O 1
ATOM 1350 N N . TRP A 1 178 ? -1.692 -12.090 2.249 1.00 96.31 178 TRP A N 1
ATOM 1351 C CA . TRP A 1 178 ? -1.270 -13.174 1.374 1.00 96.31 178 TRP A CA 1
ATOM 1352 C C . TRP A 1 178 ? -2.494 -14.023 1.018 1.00 96.31 178 TRP A C 1
ATOM 1354 O O . TRP A 1 178 ? -3.269 -14.398 1.887 1.00 96.31 178 TRP A O 1
ATOM 1364 N N . GLU A 1 179 ? -2.699 -14.250 -0.279 1.00 95.06 179 GLU A N 1
ATOM 1365 C CA . GLU A 1 179 ? -3.898 -14.903 -0.827 1.00 95.06 179 GLU A CA 1
ATOM 1366 C C . GLU A 1 179 ? -5.242 -14.294 -0.390 1.00 95.06 179 GLU A C 1
ATOM 1368 O O . GLU A 1 179 ? -6.252 -14.981 -0.276 1.00 95.06 179 GLU A O 1
ATOM 1373 N N . ILE A 1 180 ? -5.286 -12.975 -0.207 1.00 96.50 180 ILE A N 1
ATOM 1374 C CA . ILE A 1 180 ? -6.514 -12.229 0.089 1.00 96.50 180 ILE A CA 1
ATOM 1375 C C . ILE A 1 180 ? -6.641 -11.097 -0.927 1.00 96.50 180 ILE A C 1
ATOM 1377 O O . ILE A 1 180 ? -5.702 -10.332 -1.114 1.00 96.50 180 ILE A O 1
ATOM 1381 N N . LYS A 1 181 ? -7.792 -10.957 -1.598 1.00 94.81 181 LYS A N 1
ATOM 1382 C CA . LYS A 1 181 ? -7.996 -9.896 -2.612 1.00 94.81 181 LYS A CA 1
ATOM 1383 C C . LYS A 1 181 ? -8.315 -8.532 -2.007 1.00 94.81 181 LYS A C 1
ATOM 1385 O O . LYS A 1 181 ? -8.030 -7.500 -2.615 1.00 94.81 181 LYS A O 1
ATOM 1390 N N . GLN A 1 182 ? -8.937 -8.523 -0.837 1.00 96.00 182 GLN A N 1
ATOM 1391 C CA . GLN A 1 182 ? -9.330 -7.315 -0.127 1.00 96.00 182 GLN A CA 1
ATOM 1392 C C . GLN A 1 182 ? -8.128 -6.824 0.688 1.00 96.00 182 GLN A C 1
ATOM 1394 O O . GLN A 1 182 ? -7.765 -7.435 1.684 1.00 96.00 182 GLN A O 1
ATOM 1399 N N . ALA A 1 183 ? -7.459 -5.749 0.262 1.00 95.62 183 ALA A N 1
ATOM 1400 C CA . ALA A 1 183 ? -6.350 -5.200 1.048 1.00 95.62 183 ALA A CA 1
ATOM 1401 C C . ALA A 1 183 ? -6.848 -4.759 2.434 1.00 95.62 183 ALA A C 1
ATOM 1403 O O . ALA A 1 183 ? -7.915 -4.152 2.529 1.00 95.62 183 ALA A O 1
ATOM 1404 N N . LEU A 1 184 ? -6.060 -5.005 3.480 1.00 98.44 184 LEU A N 1
ATOM 1405 C CA . LEU A 1 184 ? -6.410 -4.570 4.830 1.00 98.44 184 LEU A CA 1
ATOM 1406 C C . LEU A 1 184 ? -6.416 -3.038 4.918 1.00 98.44 184 LEU A C 1
ATOM 1408 O O . LEU A 1 184 ? -7.370 -2.452 5.422 1.00 98.44 184 LEU A O 1
ATOM 1412 N N . VAL A 1 185 ? -5.375 -2.398 4.372 1.00 98.69 185 VAL A N 1
ATOM 1413 C CA . VAL A 1 185 ? -5.223 -0.936 4.339 1.00 98.69 185 VAL A CA 1
ATOM 1414 C C . VAL A 1 185 ? -4.619 -0.493 3.008 1.00 98.69 185 VAL A C 1
ATOM 1416 O O . VAL A 1 185 ? -3.648 -1.085 2.535 1.00 98.69 185 VAL A O 1
ATOM 1419 N N . LYS A 1 186 ? -5.137 0.598 2.436 1.00 98.56 186 LYS A N 1
ATOM 1420 C CA . LYS A 1 186 ? -4.504 1.366 1.354 1.00 98.56 186 LYS A CA 1
ATOM 1421 C C . LYS A 1 186 ? -4.463 2.852 1.710 1.00 98.56 186 LYS A C 1
ATOM 1423 O O . LYS A 1 186 ? -5.513 3.443 1.935 1.00 98.56 186 LYS A O 1
ATOM 1428 N N . MET A 1 187 ? -3.277 3.455 1.707 1.00 98.31 187 MET A N 1
ATOM 1429 C CA . MET A 1 187 ? -3.081 4.905 1.827 1.00 98.31 187 MET A CA 1
ATOM 1430 C C . MET A 1 187 ? -3.167 5.548 0.450 1.00 98.31 187 MET A C 1
ATOM 1432 O O . MET A 1 187 ? -2.314 5.285 -0.396 1.00 98.31 187 MET A O 1
ATOM 1436 N N . GLN A 1 188 ? -4.183 6.375 0.226 1.00 97.88 188 GLN A N 1
ATOM 1437 C CA . GLN A 1 188 ? -4.446 7.046 -1.042 1.00 97.88 188 GLN A CA 1
ATOM 1438 C C . GLN A 1 188 ? -4.262 8.556 -0.922 1.00 97.88 188 GLN A C 1
ATOM 1440 O O . GLN A 1 188 ? -4.912 9.187 -0.095 1.00 97.88 188 GLN A O 1
ATOM 1445 N N . TRP A 1 189 ? -3.474 9.139 -1.821 1.00 96.88 189 TRP A N 1
ATOM 1446 C CA . TRP A 1 189 ? -3.476 10.578 -2.089 1.00 96.88 189 TRP A CA 1
ATOM 1447 C C . TRP A 1 189 ? -4.327 10.876 -3.335 1.00 96.88 189 TRP A C 1
ATOM 1449 O O . TRP A 1 189 ? -4.296 10.104 -4.300 1.00 96.88 189 TRP A O 1
ATOM 1459 N N . GLU A 1 190 ? -5.105 11.964 -3.312 1.00 91.56 190 GLU A N 1
ATOM 1460 C CA . GLU A 1 190 ? -6.106 12.294 -4.343 1.00 91.56 190 GLU A CA 1
ATOM 1461 C C . GLU A 1 190 ? -6.093 13.780 -4.760 1.00 91.56 190 GLU A C 1
ATOM 1463 O O . GLU A 1 190 ? -7.111 14.469 -4.739 1.00 91.56 190 GLU A O 1
ATOM 1468 N N . GLY A 1 191 ? -4.933 14.309 -5.144 1.00 88.75 191 GLY A N 1
ATOM 1469 C CA . GLY A 1 191 ? -4.814 15.729 -5.483 1.00 88.75 191 GLY A CA 1
ATOM 1470 C C . GLY A 1 191 ? -4.687 16.627 -4.250 1.00 88.75 191 GLY A C 1
ATOM 1471 O O . GLY A 1 191 ? -5.064 16.252 -3.143 1.00 88.75 191 GLY A O 1
ATOM 1472 N N . SER A 1 192 ? -4.180 17.844 -4.458 1.00 91.44 192 SER A N 1
ATOM 1473 C CA . SER A 1 192 ? -3.895 18.801 -3.375 1.00 91.44 192 SER A CA 1
ATOM 1474 C C . SER A 1 192 ? -5.128 19.250 -2.580 1.00 91.44 192 SER A C 1
ATOM 1476 O O . SER A 1 192 ? -4.996 19.697 -1.452 1.00 91.44 192 SER A O 1
ATOM 1478 N N . GLU A 1 193 ? -6.326 19.141 -3.159 1.00 91.06 193 GLU A N 1
ATOM 1479 C CA . GLU A 1 193 ? -7.578 19.653 -2.573 1.00 91.06 193 GLU A CA 1
ATOM 1480 C C . GLU A 1 193 ? -8.389 18.574 -1.836 1.00 91.06 193 GLU A C 1
ATOM 1482 O O . GLU A 1 193 ? -9.536 18.805 -1.441 1.00 91.06 193 GLU A O 1
ATOM 1487 N N . ARG A 1 194 ? -7.855 17.353 -1.718 1.00 94.88 194 ARG A N 1
ATOM 1488 C CA . ARG A 1 194 ? -8.538 16.230 -1.071 1.00 94.88 194 ARG A CA 1
ATOM 1489 C C . ARG A 1 194 ? -7.698 15.683 0.071 1.00 94.88 194 ARG A C 1
ATOM 1491 O O . ARG A 1 194 ? -6.475 15.613 -0.051 1.00 94.88 194 ARG A O 1
ATOM 1498 N N . PRO A 1 195 ? -8.346 15.213 1.147 1.00 96.69 195 PRO A N 1
ATOM 1499 C CA . PRO A 1 195 ? -7.615 14.543 2.195 1.00 96.69 195 PRO A CA 1
ATOM 1500 C C . PRO A 1 195 ? -6.993 13.247 1.676 1.00 96.69 195 PRO A C 1
ATOM 1502 O O . PRO A 1 195 ? -7.582 12.534 0.854 1.00 96.69 195 PRO A O 1
ATOM 1505 N N . VAL A 1 196 ? -5.821 12.913 2.211 1.00 97.44 196 VAL A N 1
ATOM 1506 C CA . VAL A 1 196 ? -5.300 11.551 2.139 1.00 97.44 196 VAL A CA 1
ATOM 1507 C C . VAL A 1 196 ? -6.318 10.637 2.806 1.00 97.44 196 VAL A C 1
ATOM 1509 O O . VAL A 1 196 ? -6.849 10.949 3.870 1.00 97.44 196 VAL A O 1
ATOM 1512 N N . ARG A 1 197 ? -6.624 9.504 2.179 1.00 97.81 197 ARG A N 1
ATOM 1513 C CA . ARG A 1 197 ? -7.575 8.529 2.714 1.00 97.81 197 ARG A CA 1
ATOM 1514 C C . ARG A 1 197 ? -6.881 7.227 3.031 1.00 97.81 197 ARG A C 1
ATOM 1516 O O . ARG A 1 197 ? -6.123 6.713 2.213 1.00 97.81 197 ARG A O 1
ATOM 1523 N N . ALA A 1 198 ? -7.228 6.647 4.168 1.00 98.44 198 ALA A N 1
ATOM 1524 C CA . ALA A 1 198 ? -7.015 5.230 4.384 1.00 98.44 198 ALA A CA 1
ATOM 1525 C C . ALA A 1 198 ? -8.269 4.483 3.954 1.00 98.44 198 ALA A C 1
ATOM 1527 O O . ALA A 1 198 ? -9.343 4.733 4.495 1.00 98.44 198 ALA A O 1
ATOM 1528 N N . ILE A 1 199 ? -8.141 3.591 2.979 1.00 98.50 199 ILE A N 1
ATOM 1529 C CA . ILE A 1 199 ? -9.212 2.697 2.543 1.00 98.50 199 ILE A CA 1
ATOM 1530 C C . ILE A 1 199 ? -8.957 1.338 3.186 1.00 98.50 199 ILE A C 1
ATOM 1532 O O . ILE A 1 199 ? -7.885 0.762 2.992 1.00 98.50 199 ILE A O 1
ATOM 1536 N N . LEU A 1 200 ? -9.931 0.837 3.935 1.00 98.62 200 LEU A N 1
ATOM 1537 C CA . LEU A 1 200 ? -9.854 -0.420 4.674 1.00 98.62 200 LEU A CA 1
ATOM 1538 C C . LEU A 1 200 ? -10.988 -1.351 4.258 1.00 98.62 200 LEU A C 1
ATOM 1540 O O . LEU A 1 200 ? -11.976 -0.905 3.677 1.00 98.62 200 LEU A O 1
ATOM 1544 N N . ASN A 1 201 ? -10.864 -2.638 4.576 1.00 98.44 201 ASN A N 1
ATOM 1545 C CA . ASN A 1 201 ? -11.941 -3.610 4.415 1.00 98.44 201 ASN A CA 1
ATOM 1546 C C . ASN A 1 201 ? -12.338 -4.189 5.774 1.00 98.44 201 ASN A C 1
ATOM 1548 O O . ASN A 1 201 ? -11.500 -4.729 6.491 1.00 98.44 201 ASN A O 1
ATOM 1552 N N . GLN A 1 202 ? -13.629 -4.107 6.107 1.00 98.00 202 GLN A N 1
ATOM 1553 C CA . GLN A 1 202 ? -14.189 -4.677 7.339 1.00 98.00 202 GLN A CA 1
ATOM 1554 C C . GLN A 1 202 ? -13.929 -6.180 7.449 1.00 98.00 202 GLN A C 1
ATOM 1556 O O . GLN A 1 202 ? -13.611 -6.678 8.524 1.00 98.00 202 GLN A O 1
ATOM 1561 N N . ASN A 1 203 ? -14.054 -6.887 6.327 1.00 98.12 203 ASN A N 1
ATOM 1562 C CA . ASN A 1 203 ? -13.947 -8.335 6.223 1.00 98.12 203 ASN A CA 1
ATOM 1563 C C . ASN A 1 203 ? -13.272 -8.713 4.890 1.00 98.12 203 ASN A C 1
ATOM 1565 O O . ASN A 1 203 ? -13.005 -7.846 4.051 1.00 98.12 203 ASN A O 1
ATOM 1569 N N . PHE A 1 204 ? -12.980 -9.993 4.697 1.00 98.06 204 PHE A N 1
ATOM 1570 C CA . PHE A 1 204 ? -12.239 -10.515 3.560 1.00 98.06 204 PHE A CA 1
ATOM 1571 C C . PHE A 1 204 ? -12.641 -11.949 3.222 1.00 98.06 204 PHE A C 1
ATOM 1573 O O . PHE A 1 204 ? -13.337 -12.631 3.972 1.00 98.06 204 PHE A O 1
ATOM 1580 N N . PHE A 1 205 ? -12.170 -12.410 2.068 1.00 97.94 205 PHE A N 1
ATOM 1581 C CA . PHE A 1 205 ? -12.148 -13.827 1.747 1.00 97.94 205 PHE A CA 1
ATOM 1582 C C . PHE A 1 205 ? -10.707 -14.318 1.606 1.00 97.94 205 PHE A C 1
ATOM 1584 O O . PHE A 1 205 ? -9.844 -13.604 1.088 1.00 97.94 205 PHE A O 1
ATOM 1591 N N . LYS A 1 206 ? -10.474 -15.562 2.032 1.00 96.25 206 LYS A N 1
ATOM 1592 C CA . LYS A 1 206 ? -9.227 -16.307 1.808 1.00 96.25 206 LYS A CA 1
ATOM 1593 C C . LYS A 1 206 ? -9.164 -16.843 0.366 1.00 96.25 206 LYS A C 1
ATOM 1595 O O . LYS A 1 206 ? -10.099 -16.657 -0.419 1.00 96.25 206 LYS A O 1
ATOM 1600 N N . ASP A 1 207 ? -8.054 -17.484 0.010 1.00 94.88 207 ASP A N 1
ATOM 1601 C CA . ASP A 1 207 ? -7.833 -18.176 -1.271 1.00 94.88 207 ASP A CA 1
ATOM 1602 C C . ASP A 1 207 ? -8.001 -17.292 -2.522 1.00 94.88 207 ASP A C 1
ATOM 1604 O O . ASP A 1 207 ? -8.433 -17.736 -3.587 1.00 94.88 207 ASP A O 1
ATOM 1608 N N . ASN A 1 208 ? -7.665 -16.006 -2.406 1.00 94.19 208 ASN A N 1
ATOM 1609 C CA . ASN A 1 208 ? -7.804 -14.994 -3.450 1.00 94.19 208 ASN A CA 1
ATOM 1610 C C . ASN A 1 208 ? -9.235 -14.854 -4.005 1.00 94.19 208 ASN A C 1
ATOM 1612 O O . ASN A 1 208 ? -9.408 -14.429 -5.154 1.00 94.19 208 ASN A O 1
ATOM 1616 N N . ILE A 1 209 ? -10.258 -15.180 -3.211 1.00 96.06 209 ILE A N 1
ATOM 1617 C CA . ILE A 1 209 ? -11.649 -15.038 -3.637 1.00 96.06 209 ILE A CA 1
ATOM 1618 C C . ILE A 1 209 ? -11.987 -13.551 -3.814 1.00 96.06 209 ILE A C 1
ATOM 1620 O O . ILE A 1 209 ? -11.836 -12.710 -2.922 1.00 96.06 209 ILE A O 1
ATOM 1624 N N . GLU A 1 210 ? -12.459 -13.227 -5.013 1.00 93.88 210 GLU A N 1
ATOM 1625 C CA . GLU A 1 210 ? -12.914 -11.892 -5.372 1.00 93.88 210 GLU A CA 1
ATOM 1626 C C . GLU A 1 210 ? -14.381 -11.693 -4.983 1.00 93.88 210 GLU A C 1
ATOM 1628 O O . GLU A 1 210 ? -15.216 -12.589 -5.129 1.00 93.88 210 GLU A O 1
ATOM 1633 N N . CYS A 1 211 ? -14.701 -10.486 -4.519 1.00 95.62 211 CYS A N 1
ATOM 1634 C CA . CYS A 1 211 ? -16.080 -10.068 -4.317 1.00 95.62 211 CYS A CA 1
ATOM 1635 C C . CYS A 1 211 ? -16.733 -9.784 -5.677 1.00 95.62 211 CYS A C 1
ATOM 1637 O O . CYS A 1 211 ? -16.721 -8.659 -6.165 1.00 95.62 211 CYS A O 1
ATOM 1639 N N . THR A 1 212 ? -17.244 -10.833 -6.314 1.00 96.00 212 THR A N 1
ATOM 1640 C CA . THR A 1 212 ? -18.052 -10.725 -7.539 1.00 96.00 212 THR A CA 1
ATOM 1641 C C . THR A 1 212 ? -19.464 -10.239 -7.216 1.00 96.00 212 THR A C 1
ATOM 1643 O O . THR A 1 212 ? -19.910 -10.406 -6.084 1.00 96.00 212 THR A O 1
ATOM 1646 N N . ASP A 1 213 ? -20.198 -9.717 -8.203 1.00 96.62 213 ASP A N 1
ATOM 1647 C CA . ASP A 1 213 ? -21.592 -9.269 -8.026 1.00 96.62 213 ASP A CA 1
ATOM 1648 C C . ASP A 1 213 ? -22.484 -10.364 -7.402 1.00 96.62 213 ASP A C 1
ATOM 1650 O O . ASP A 1 213 ? -23.207 -10.115 -6.436 1.00 96.62 213 ASP A O 1
ATOM 1654 N N . ASP A 1 214 ? -22.357 -11.608 -7.877 1.00 97.12 214 ASP A N 1
ATOM 1655 C CA . ASP A 1 214 ? -23.089 -12.771 -7.349 1.00 97.12 214 ASP A CA 1
ATOM 1656 C C . ASP A 1 214 ? -22.745 -13.080 -5.884 1.00 97.12 214 ASP A C 1
ATOM 1658 O O . ASP A 1 214 ? -23.567 -13.623 -5.135 1.00 97.12 214 ASP A O 1
ATOM 1662 N N . LEU A 1 215 ? -21.497 -12.823 -5.482 1.00 96.75 215 LEU A N 1
ATOM 1663 C CA . LEU A 1 215 ? -21.049 -13.032 -4.110 1.00 96.75 215 LEU A CA 1
ATOM 1664 C C . LEU A 1 215 ? -21.474 -11.860 -3.225 1.00 96.75 215 LEU A C 1
ATOM 1666 O O . LEU A 1 215 ? -21.942 -12.097 -2.114 1.00 96.75 215 LEU A O 1
ATOM 1670 N N . ALA A 1 216 ? -21.395 -10.632 -3.736 1.00 97.62 216 ALA A N 1
ATOM 1671 C CA . ALA A 1 216 ? -21.864 -9.418 -3.084 1.00 97.62 216 ALA A CA 1
ATOM 1672 C C . ALA A 1 216 ? -23.357 -9.498 -2.743 1.00 97.62 216 ALA A C 1
ATOM 1674 O O . ALA A 1 216 ? -23.736 -9.189 -1.618 1.00 97.62 216 ALA A O 1
ATOM 1675 N N . GLU A 1 217 ? -24.201 -10.021 -3.638 1.00 97.38 217 GLU A N 1
ATOM 1676 C CA . GLU A 1 217 ? -25.628 -10.225 -3.346 1.00 97.38 217 GLU A CA 1
ATOM 1677 C C . GLU A 1 217 ? -25.854 -11.160 -2.140 1.00 97.38 217 GLU A C 1
ATOM 1679 O O . GLU A 1 217 ? -26.801 -10.986 -1.371 1.00 97.38 217 GLU A O 1
ATOM 1684 N N . LYS A 1 218 ? -24.963 -12.139 -1.936 1.00 97.06 218 LYS A N 1
ATOM 1685 C CA . LYS A 1 218 ? -25.080 -13.151 -0.874 1.00 97.06 218 LYS A CA 1
ATOM 1686 C C . LYS A 1 218 ? -24.442 -12.726 0.444 1.00 97.06 218 LYS A C 1
ATOM 1688 O O . LYS A 1 218 ? -24.929 -13.123 1.500 1.00 97.06 218 LYS A O 1
ATOM 1693 N N . THR A 1 219 ? -23.336 -11.990 0.392 1.00 96.88 219 THR A N 1
ATOM 1694 C CA . THR A 1 219 ? -22.487 -11.702 1.561 1.00 96.88 219 THR A CA 1
ATOM 1695 C C . THR A 1 219 ? -22.426 -10.220 1.918 1.00 96.88 219 THR A C 1
ATOM 1697 O O . THR A 1 219 ? -22.022 -9.881 3.028 1.00 96.88 219 THR A O 1
ATOM 1700 N N . GLY A 1 220 ? -22.813 -9.335 0.998 1.00 96.75 220 GLY A N 1
ATOM 1701 C CA . GLY A 1 220 ? -22.632 -7.890 1.119 1.00 96.75 220 GLY A CA 1
ATOM 1702 C C . GLY A 1 220 ? -21.171 -7.446 1.034 1.00 96.75 220 GLY A C 1
ATOM 1703 O O . GLY A 1 220 ? -20.832 -6.402 1.590 1.00 96.75 220 GLY A O 1
ATOM 1704 N N . CYS A 1 221 ? -20.289 -8.235 0.406 1.00 97.25 221 CYS A N 1
ATOM 1705 C CA . CYS A 1 221 ? -18.856 -7.929 0.358 1.00 97.25 221 CYS A CA 1
ATOM 1706 C C . CYS A 1 221 ? -18.502 -6.634 -0.390 1.00 97.25 221 CYS A C 1
ATOM 1708 O O . CYS A 1 221 ? -17.446 -6.054 -0.147 1.00 97.25 221 CYS A O 1
ATOM 1710 N N . ASP A 1 222 ? -19.404 -6.131 -1.232 1.00 96.50 222 ASP A N 1
ATOM 1711 C CA . ASP A 1 222 ? -19.320 -4.825 -1.888 1.00 96.50 222 ASP A CA 1
ATOM 1712 C C . ASP A 1 222 ? -19.391 -3.653 -0.893 1.00 96.50 222 ASP A C 1
ATOM 1714 O O . ASP A 1 222 ? -18.965 -2.544 -1.208 1.00 96.50 222 ASP A O 1
ATOM 1718 N N . LYS A 1 223 ? -19.889 -3.906 0.325 1.00 96.38 223 LYS A N 1
ATOM 1719 C CA . LYS A 1 223 ? -20.037 -2.927 1.415 1.00 96.38 223 LYS A CA 1
ATOM 1720 C C . LYS A 1 223 ? -18.971 -3.058 2.500 1.00 96.38 223 LYS A C 1
ATOM 1722 O O . LYS A 1 223 ? -18.991 -2.306 3.471 1.00 96.38 223 LYS A O 1
ATOM 1727 N N . TRP A 1 224 ? -18.065 -4.027 2.383 1.00 97.50 224 TRP A N 1
ATOM 1728 C CA . TRP A 1 224 ? -16.944 -4.160 3.314 1.00 97.50 224 TRP A CA 1
ATOM 1729 C C . TRP A 1 224 ? -15.937 -3.010 3.237 1.00 97.50 224 TRP A C 1
ATOM 1731 O O . TRP A 1 224 ? -15.415 -2.659 4.299 1.00 97.50 224 TRP A O 1
ATOM 1741 N N . PRO A 1 225 ? -15.645 -2.414 2.062 1.00 97.81 225 PRO A N 1
ATOM 1742 C CA . PRO A 1 225 ? -14.749 -1.273 1.995 1.00 97.81 225 PRO A CA 1
ATOM 1743 C C . PRO A 1 225 ? -15.306 -0.060 2.746 1.00 97.81 225 PRO A C 1
ATOM 1745 O O . PRO A 1 225 ? -16.467 0.305 2.578 1.00 97.81 225 PRO A O 1
ATOM 1748 N N . PHE A 1 226 ? -14.455 0.612 3.514 1.00 98.38 226 PHE A N 1
ATOM 1749 C CA . PHE A 1 226 ? -14.741 1.903 4.144 1.00 98.38 226 PHE A CA 1
ATOM 1750 C C . PHE A 1 226 ? -13.478 2.767 4.153 1.00 98.38 226 PHE A C 1
ATOM 1752 O O . PHE A 1 226 ? -12.405 2.319 3.741 1.00 98.38 226 PHE A O 1
ATOM 1759 N N . SER A 1 227 ? -13.583 4.025 4.589 1.00 98.19 227 SER A N 1
ATOM 1760 C CA . SER A 1 227 ? -12.403 4.890 4.664 1.00 98.19 227 SER A CA 1
ATOM 1761 C C . SER A 1 227 ? -12.451 5.923 5.779 1.00 98.19 227 SER A C 1
ATOM 1763 O O . SER A 1 227 ? -13.530 6.342 6.195 1.00 98.19 227 SER A O 1
ATOM 1765 N N . VAL A 1 228 ? -11.266 6.373 6.187 1.00 98.50 228 VAL A N 1
ATOM 1766 C CA . VAL A 1 228 ? -11.044 7.530 7.067 1.00 98.50 228 VAL A CA 1
ATOM 1767 C C . VAL A 1 228 ? -10.181 8.579 6.368 1.00 98.50 228 VAL A C 1
ATOM 1769 O O . VAL A 1 228 ? -9.453 8.257 5.426 1.00 98.50 228 VAL A O 1
ATOM 1772 N N . GLU A 1 229 ? -10.272 9.831 6.814 1.00 98.38 229 GLU A N 1
ATOM 1773 C CA . GLU A 1 229 ? -9.551 10.975 6.242 1.00 98.38 229 GLU A CA 1
ATOM 1774 C C . GLU A 1 229 ? -8.375 11.378 7.141 1.00 98.38 229 GLU A C 1
ATOM 1776 O O . GLU A 1 229 ? -8.548 11.651 8.323 1.00 98.38 229 GLU A O 1
ATOM 1781 N N . LEU A 1 230 ? -7.171 11.419 6.576 1.00 97.19 230 LEU A N 1
ATOM 1782 C CA . LEU A 1 230 ? -5.889 11.569 7.261 1.00 97.19 230 LEU A CA 1
ATOM 1783 C C . LEU A 1 230 ? -5.167 12.848 6.799 1.00 97.19 230 LEU A C 1
ATOM 1785 O O . LEU A 1 230 ? -4.082 12.793 6.221 1.00 97.19 230 LEU A O 1
ATOM 1789 N N . GLY A 1 231 ? -5.774 14.012 7.035 1.00 96.00 231 GLY A N 1
ATOM 1790 C CA . GLY A 1 231 ? -5.183 15.307 6.665 1.00 96.00 231 GLY A CA 1
ATOM 1791 C C . GLY A 1 231 ? -5.133 15.551 5.150 1.00 96.00 231 GLY A C 1
ATOM 1792 O O . GLY A 1 231 ? -5.482 14.683 4.359 1.00 96.00 231 GLY A O 1
ATOM 1793 N N . THR A 1 232 ? -4.752 16.760 4.737 1.00 96.56 232 THR A N 1
ATOM 1794 C CA . THR A 1 232 ? -4.638 17.172 3.323 1.00 96.56 232 THR A CA 1
ATOM 1795 C C . THR A 1 232 ? -3.234 17.709 3.089 1.00 96.56 232 THR A C 1
ATOM 1797 O O . THR A 1 232 ? -2.776 18.522 3.885 1.00 96.56 232 THR A O 1
ATOM 1800 N N . TYR A 1 233 ? -2.577 17.250 2.023 1.00 94.56 233 TYR A N 1
ATOM 1801 C CA . TYR A 1 233 ? -1.196 17.616 1.698 1.00 94.56 233 TYR A CA 1
ATOM 1802 C C . TYR A 1 233 ? -1.090 17.981 0.223 1.00 94.56 233 TYR A C 1
ATOM 1804 O O . TYR A 1 233 ? -1.543 17.224 -0.647 1.00 94.56 233 TYR A O 1
ATOM 1812 N N . GLU A 1 234 ? -0.488 19.129 -0.064 1.00 93.69 234 GLU A N 1
ATOM 1813 C CA . GLU A 1 234 ? -0.355 19.621 -1.429 1.00 93.69 234 GLU A CA 1
ATOM 1814 C C . GLU A 1 234 ? 0.694 18.825 -2.225 1.00 93.69 234 GLU A C 1
ATOM 1816 O O . GLU A 1 234 ? 1.631 18.224 -1.693 1.00 93.69 234 GLU A O 1
ATOM 1821 N N . LYS A 1 235 ? 0.575 18.850 -3.555 1.00 91.44 235 LYS A N 1
ATOM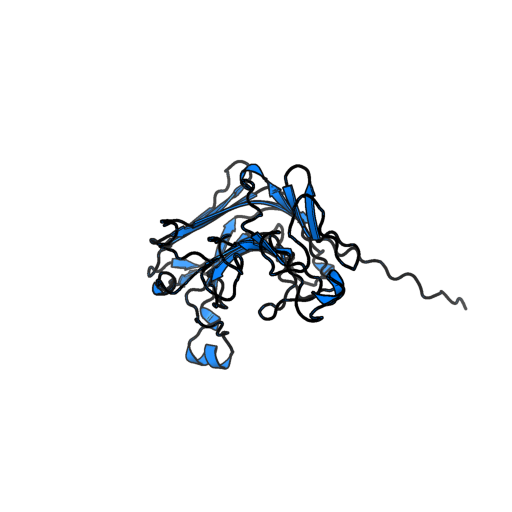 1822 C CA . LYS A 1 235 ? 1.673 18.455 -4.445 1.00 91.44 235 LYS A CA 1
ATOM 1823 C C . LYS A 1 235 ? 2.948 19.226 -4.070 1.00 91.44 235 LYS A C 1
ATOM 1825 O O . LYS A 1 235 ? 2.937 20.450 -3.986 1.00 91.44 235 LYS A O 1
ATOM 1830 N N . GLY A 1 236 ? 4.067 18.518 -3.948 1.00 90.12 236 GLY A N 1
ATOM 1831 C CA . GLY A 1 236 ? 5.359 19.100 -3.581 1.00 90.12 236 GLY A CA 1
ATOM 1832 C C . GLY A 1 236 ? 5.563 19.287 -2.075 1.00 90.12 236 GLY A C 1
ATOM 1833 O O . GLY A 1 236 ? 6.673 19.619 -1.667 1.00 90.12 236 GLY A O 1
ATOM 1834 N N . GLU A 1 237 ? 4.542 19.039 -1.253 1.00 92.50 237 GLU A N 1
ATOM 1835 C CA . GLU A 1 237 ? 4.661 19.045 0.203 1.00 92.50 237 GLU A CA 1
ATOM 1836 C C . GLU A 1 237 ? 5.245 17.718 0.707 1.00 92.50 237 GLU A C 1
ATOM 1838 O O . GLU A 1 237 ? 4.903 16.639 0.215 1.00 92.50 237 GLU A O 1
ATOM 1843 N N . GLU A 1 238 ? 6.154 17.788 1.680 1.00 93.62 238 GLU A N 1
ATOM 1844 C CA . GLU A 1 238 ? 6.639 16.615 2.406 1.00 93.62 238 GLU A CA 1
ATOM 1845 C C . GLU A 1 238 ? 5.721 16.320 3.591 1.00 93.62 238 GLU A C 1
ATOM 1847 O O . GLU A 1 238 ? 5.460 17.176 4.437 1.00 93.62 238 GLU A O 1
ATOM 1852 N N . TRP A 1 239 ? 5.262 15.080 3.669 1.00 95.06 239 TRP A N 1
ATOM 1853 C CA . TRP A 1 239 ? 4.399 14.601 4.736 1.00 95.06 239 TRP A CA 1
ATOM 1854 C C . TRP A 1 239 ? 4.747 13.163 5.092 1.00 95.06 239 TRP A C 1
ATOM 1856 O O . TRP A 1 239 ? 5.449 12.462 4.364 1.00 95.06 239 TRP A O 1
ATOM 1866 N N . ARG A 1 240 ? 4.279 12.718 6.253 1.00 95.06 240 ARG A N 1
ATOM 1867 C CA . ARG A 1 240 ? 4.521 11.375 6.770 1.00 95.06 240 ARG A CA 1
ATOM 1868 C C . ARG A 1 240 ? 3.221 10.605 6.890 1.00 95.06 240 ARG A C 1
ATOM 1870 O O . ARG A 1 240 ? 2.211 11.190 7.270 1.00 95.06 240 ARG A O 1
ATOM 1877 N N . TYR A 1 241 ? 3.287 9.294 6.673 1.00 97.00 241 TYR A N 1
ATOM 1878 C CA . TYR A 1 241 ? 2.298 8.356 7.190 1.00 97.00 241 TYR A CA 1
ATOM 1879 C C . TYR A 1 241 ? 2.946 7.234 8.004 1.00 97.00 241 TYR A C 1
ATOM 1881 O O . TYR A 1 241 ? 4.068 6.818 7.706 1.00 97.00 241 TYR A O 1
ATOM 1889 N N . ASP A 1 242 ? 2.192 6.710 8.970 1.00 96.88 242 ASP A N 1
ATOM 1890 C CA . ASP A 1 242 ? 2.457 5.441 9.648 1.00 96.88 242 ASP A CA 1
ATOM 1891 C C . ASP A 1 242 ? 1.228 4.523 9.524 1.00 96.88 242 ASP A C 1
ATOM 1893 O O . ASP A 1 242 ? 0.089 4.961 9.706 1.00 96.88 242 ASP A O 1
ATOM 1897 N N . ILE A 1 243 ? 1.469 3.244 9.225 1.00 98.31 243 ILE A N 1
ATOM 1898 C CA . ILE A 1 243 ? 0.488 2.156 9.318 1.00 98.31 243 ILE A CA 1
ATOM 1899 C C . ILE A 1 243 ? 1.056 1.124 10.286 1.00 98.31 243 ILE A C 1
ATOM 1901 O O . ILE A 1 243 ? 2.031 0.454 9.946 1.00 98.31 243 ILE A O 1
ATOM 1905 N N . THR A 1 244 ? 0.459 0.991 11.466 1.00 98.62 244 THR A N 1
ATOM 1906 C CA . THR A 1 244 ? 0.853 0.003 12.477 1.00 98.62 244 THR A CA 1
ATOM 1907 C C . THR A 1 244 ? -0.258 -1.018 12.667 1.00 98.62 244 THR A C 1
ATOM 1909 O O . THR A 1 244 ? -1.422 -0.644 12.785 1.00 98.62 244 THR A O 1
ATOM 1912 N N . VAL A 1 245 ? 0.104 -2.298 12.689 1.00 98.62 245 VAL A N 1
ATOM 1913 C CA . VAL A 1 245 ? -0.807 -3.426 12.904 1.00 98.62 245 VAL A CA 1
ATOM 1914 C C . VAL A 1 245 ? -0.254 -4.301 14.024 1.00 98.62 245 VAL A C 1
ATOM 1916 O O . VAL A 1 245 ? 0.921 -4.679 13.994 1.00 98.62 245 VAL A O 1
ATOM 1919 N N . ASP A 1 246 ? -1.096 -4.615 15.002 1.00 98.25 246 ASP A N 1
ATOM 1920 C CA . ASP A 1 246 ? -0.780 -5.492 16.128 1.00 98.25 246 ASP A CA 1
ATOM 1921 C C . ASP A 1 246 ? -2.029 -6.255 16.613 1.00 98.25 246 ASP A C 1
ATOM 1923 O O . ASP A 1 246 ? -3.070 -6.284 15.948 1.00 98.25 246 ASP A O 1
ATOM 1927 N N . SER A 1 247 ? -1.912 -6.935 17.757 1.00 97.50 247 SER A N 1
ATOM 1928 C CA . SER A 1 247 ? -3.000 -7.726 18.341 1.00 97.50 247 SER A CA 1
ATOM 1929 C C . SER A 1 247 ? -4.190 -6.901 18.824 1.00 97.50 247 SER A C 1
ATOM 1931 O O . SER A 1 247 ? -5.257 -7.474 19.032 1.00 97.50 247 SER A O 1
ATOM 1933 N N . ASP A 1 248 ? -4.019 -5.596 19.032 1.00 98.00 248 ASP A N 1
ATOM 1934 C CA . ASP A 1 248 ? -5.077 -4.719 19.525 1.00 98.00 248 ASP A CA 1
ATOM 1935 C C . ASP A 1 248 ? -5.867 -4.121 18.356 1.00 98.00 248 ASP A C 1
ATOM 1937 O O . ASP A 1 248 ? -7.097 -4.016 18.429 1.00 98.00 248 ASP A O 1
ATOM 1941 N N . GLY A 1 249 ? -5.190 -3.774 17.258 1.00 98.31 249 GLY A N 1
ATOM 1942 C CA . GLY A 1 249 ? -5.855 -3.159 16.119 1.00 98.31 249 GLY A CA 1
ATOM 1943 C C . GLY A 1 249 ? -4.944 -2.671 15.000 1.00 98.31 249 GLY A C 1
ATOM 1944 O O . GLY A 1 249 ? -3.855 -3.186 14.735 1.00 98.31 249 GLY A O 1
ATOM 1945 N N . ILE A 1 250 ? -5.442 -1.637 14.328 1.00 98.75 250 ILE A N 1
ATOM 1946 C CA . ILE A 1 250 ? -4.731 -0.856 13.326 1.00 98.75 250 ILE A CA 1
ATOM 1947 C C . ILE A 1 250 ? -4.618 0.576 13.838 1.00 98.75 250 ILE A C 1
ATOM 1949 O O . ILE A 1 250 ? -5.629 1.249 14.054 1.00 98.75 250 ILE A O 1
ATOM 1953 N N . TYR A 1 251 ? -3.388 1.066 13.947 1.00 98.75 251 TYR A N 1
ATOM 1954 C CA . TYR A 1 251 ? -3.101 2.479 14.151 1.00 98.75 251 TYR A CA 1
ATOM 1955 C C . TYR A 1 251 ? -2.664 3.119 12.834 1.00 98.75 251 TYR A C 1
ATOM 1957 O O . TYR A 1 251 ? -1.754 2.636 12.156 1.00 98.75 251 TYR A O 1
ATOM 1965 N N . LEU A 1 252 ? -3.314 4.222 12.477 1.00 98.75 252 LEU A N 1
ATOM 1966 C CA . LEU A 1 252 ? -3.025 5.016 11.290 1.00 98.75 252 LEU A CA 1
ATOM 1967 C C . LEU A 1 252 ? -2.692 6.439 11.695 1.00 98.75 252 LEU A C 1
ATOM 1969 O O . LEU A 1 252 ? -3.375 7.014 12.541 1.00 98.75 252 LEU A O 1
ATOM 1973 N N . MET A 1 253 ? -1.704 7.038 11.041 1.00 98.12 253 MET A N 1
ATOM 1974 C CA . MET A 1 253 ? -1.345 8.427 11.294 1.00 98.12 253 MET A CA 1
ATOM 1975 C C . MET A 1 253 ? -0.807 9.096 10.045 1.00 98.12 253 MET A C 1
ATOM 1977 O O . MET A 1 253 ? -0.069 8.474 9.284 1.00 98.12 253 MET A O 1
ATOM 1981 N N . THR A 1 254 ? -1.136 10.372 9.877 1.00 98.12 254 THR A N 1
ATOM 1982 C CA . THR A 1 254 ? -0.412 11.289 8.999 1.00 98.12 254 THR A CA 1
ATOM 1983 C C . THR A 1 254 ? -0.037 12.569 9.731 1.00 98.12 254 THR A C 1
ATOM 1985 O O . THR A 1 254 ? -0.684 12.961 10.705 1.00 98.12 254 THR A O 1
ATOM 1988 N N . GLN A 1 255 ? 1.036 13.215 9.282 1.00 96.56 255 GLN A N 1
ATOM 1989 C CA . GLN A 1 255 ? 1.475 14.519 9.780 1.00 96.56 255 GLN A CA 1
ATOM 1990 C C . GLN A 1 255 ? 2.317 15.243 8.725 1.00 96.56 255 GLN A C 1
ATOM 1992 O O . GLN A 1 255 ? 2.919 14.600 7.863 1.00 96.56 255 GLN A O 1
ATOM 1997 N N . ASP A 1 256 ? 2.406 16.569 8.818 1.00 93.25 256 ASP A N 1
ATOM 1998 C CA . ASP A 1 256 ? 3.339 17.334 7.985 1.00 93.25 256 ASP A CA 1
ATOM 1999 C C . ASP A 1 256 ? 4.807 17.137 8.429 1.00 93.25 256 ASP A C 1
ATOM 2001 O O . ASP A 1 256 ? 5.098 16.565 9.491 1.00 93.25 256 ASP A O 1
ATOM 2005 N N . SER A 1 257 ? 5.756 17.621 7.619 1.00 84.94 257 SER A N 1
ATOM 2006 C CA . SER A 1 257 ? 7.206 17.552 7.886 1.00 84.94 257 SER A CA 1
ATOM 2007 C C . SER A 1 257 ? 7.630 18.156 9.231 1.00 84.94 257 SER A C 1
ATOM 2009 O O . SER A 1 257 ? 8.687 17.829 9.771 1.00 84.94 257 SER A O 1
ATOM 2011 N N . ASN A 1 258 ? 6.804 19.035 9.798 1.00 87.81 258 ASN A N 1
ATOM 2012 C CA . ASN A 1 258 ? 7.084 19.779 11.022 1.00 87.81 258 ASN A CA 1
ATOM 2013 C C . ASN A 1 258 ? 6.499 19.063 12.254 1.00 87.81 258 ASN A C 1
ATOM 2015 O O . ASN A 1 258 ? 6.627 19.557 13.380 1.00 87.81 258 ASN A O 1
ATOM 2019 N N . GLY A 1 259 ? 5.813 17.934 12.039 1.00 87.31 259 GLY A N 1
ATOM 2020 C CA . GLY A 1 259 ? 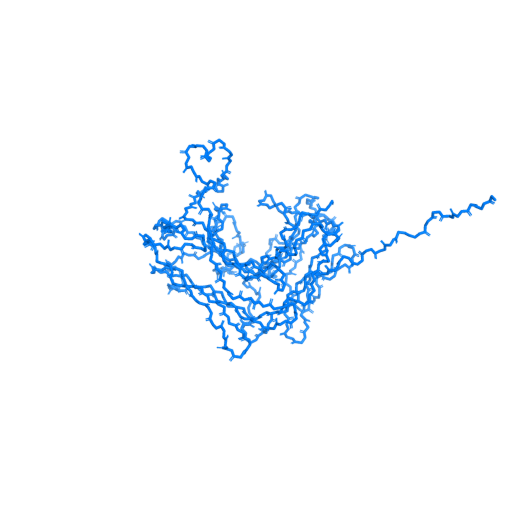5.040 17.217 13.048 1.00 87.31 259 GLY A CA 1
ATOM 2021 C C . GLY A 1 259 ? 3.768 17.948 13.483 1.00 87.31 259 GLY A C 1
ATOM 2022 O O . GLY A 1 259 ? 3.206 17.615 14.526 1.00 87.31 259 GLY A O 1
ATOM 2023 N N . GLN A 1 260 ? 3.333 18.964 12.735 1.00 87.31 260 GLN A N 1
ATOM 2024 C CA . GLN A 1 260 ? 2.049 19.626 12.936 1.00 87.31 260 GLN A CA 1
ATOM 2025 C C . GLN A 1 260 ? 0.968 18.919 12.104 1.00 87.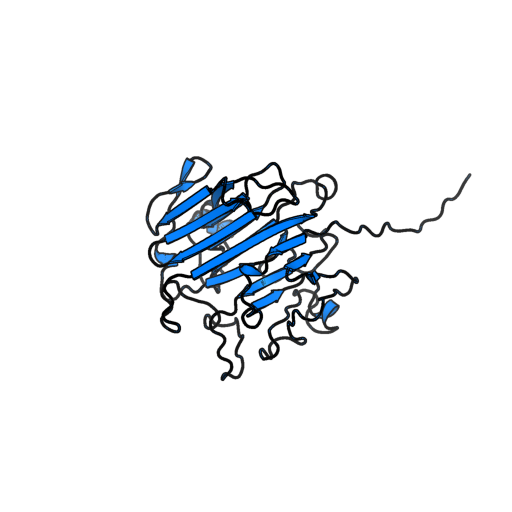31 260 GLN A C 1
ATOM 2027 O O . GLN A 1 260 ? 1.242 17.994 11.337 1.00 87.31 260 GLN A O 1
ATOM 2032 N N . GLN A 1 261 ? -0.292 19.315 12.316 1.00 90.12 261 GLN A N 1
ATOM 2033 C CA . GLN A 1 261 ? -1.451 18.765 11.595 1.00 90.12 261 GLN A CA 1
ATOM 2034 C C . GLN A 1 261 ? -1.551 17.233 11.665 1.00 90.12 261 GLN A C 1
ATOM 2036 O O . GLN A 1 261 ? -1.990 16.584 10.718 1.00 90.12 261 GLN A O 1
ATOM 2041 N N . LYS A 1 262 ? -1.138 16.656 12.801 1.00 97.19 262 LYS A N 1
ATOM 2042 C CA . LYS A 1 262 ? -1.236 15.221 13.041 1.00 97.19 262 LYS A CA 1
ATOM 2043 C C . LYS A 1 262 ? -2.704 14.796 13.050 1.00 97.19 262 LYS A C 1
ATOM 2045 O O . LYS A 1 262 ? -3.481 15.296 13.865 1.00 97.19 262 LYS A O 1
ATOM 2050 N N . VAL A 1 263 ? -3.055 13.851 12.186 1.00 98.25 263 VAL A N 1
ATOM 2051 C CA . VAL A 1 263 ? -4.348 13.162 12.196 1.00 98.25 263 VAL A CA 1
ATOM 2052 C C . VAL A 1 263 ? -4.076 11.688 12.437 1.00 98.25 263 VAL A C 1
ATOM 2054 O O . VAL A 1 263 ? -3.221 11.104 11.777 1.00 98.25 263 VAL A O 1
ATOM 2057 N N . GLU A 1 264 ? -4.765 11.089 13.403 1.00 97.94 264 GLU A N 1
ATOM 2058 C CA . GLU A 1 264 ? -4.551 9.694 13.772 1.00 97.94 264 GLU A CA 1
ATOM 2059 C C . GLU A 1 264 ? -5.855 8.976 14.103 1.00 97.94 264 GLU A C 1
ATOM 2061 O O . GLU A 1 264 ? -6.808 9.582 14.598 1.00 97.94 264 GLU A O 1
ATOM 2066 N N . TYR A 1 265 ? -5.865 7.674 13.842 1.00 98.44 265 TYR A N 1
ATOM 2067 C CA . TYR A 1 265 ? -6.946 6.769 14.195 1.00 98.44 265 TYR A CA 1
ATOM 2068 C C . TYR A 1 265 ? -6.376 5.498 14.804 1.00 98.44 265 TYR A C 1
ATOM 2070 O O . TYR A 1 265 ? -5.390 4.953 14.315 1.00 98.44 265 TYR A O 1
ATOM 2078 N N . ASP A 1 266 ? -7.048 5.021 15.842 1.00 97.88 266 ASP A N 1
ATOM 2079 C CA . ASP A 1 266 ? -6.826 3.723 16.467 1.00 97.88 266 ASP A CA 1
ATOM 2080 C C . ASP A 1 266 ? -8.125 2.925 16.297 1.00 97.88 266 ASP A C 1
ATOM 2082 O O . ASP A 1 266 ? -9.187 3.335 16.780 1.00 97.88 266 ASP A O 1
ATOM 2086 N N . MET A 1 267 ? -8.061 1.860 15.500 1.00 98.31 267 MET A N 1
ATOM 2087 C CA . MET A 1 267 ? -9.197 1.008 15.156 1.00 98.31 267 MET A CA 1
ATOM 2088 C C . MET A 1 267 ? -8.942 -0.396 15.679 1.00 98.31 267 MET A C 1
ATOM 2090 O O . MET A 1 267 ? -8.093 -1.112 15.153 1.00 98.31 267 MET A O 1
ATOM 2094 N N . LYS A 1 268 ? -9.713 -0.803 16.683 1.00 98.44 268 LYS A N 1
ATOM 2095 C CA . LYS A 1 268 ? -9.555 -2.106 17.326 1.00 98.44 268 LYS A CA 1
ATOM 2096 C C . LYS A 1 268 ? -10.300 -3.218 16.607 1.00 98.44 268 LYS A C 1
ATOM 2098 O O . LYS A 1 268 ? -11.371 -3.003 16.033 1.00 98.44 268 LYS A O 1
ATOM 2103 N N . TRP A 1 269 ? -9.764 -4.429 16.699 1.00 98.38 269 TRP A N 1
ATOM 2104 C CA . TRP A 1 269 ? -10.426 -5.624 16.181 1.00 98.38 269 TRP A CA 1
ATOM 2105 C C . TRP A 1 269 ? -11.735 -5.898 16.930 1.00 98.38 269 TRP A C 1
ATOM 2107 O O . TRP A 1 269 ? -11.779 -5.898 18.158 1.00 98.38 269 TRP A O 1
ATOM 2117 N N . GLY A 1 270 ? -12.817 -6.146 16.194 1.00 98.31 270 GLY A N 1
ATOM 2118 C CA . GLY A 1 270 ? -14.129 -6.479 16.753 1.00 98.31 270 GLY A CA 1
ATOM 2119 C C . GLY A 1 270 ? -14.886 -5.319 17.411 1.00 98.31 270 GLY A C 1
ATOM 2120 O O . GLY A 1 270 ? -16.016 -5.526 17.855 1.00 98.31 270 GLY A O 1
ATOM 2121 N N . GLU A 1 271 ? -14.321 -4.108 17.460 1.00 98.38 271 GLU A N 1
ATOM 2122 C CA . GLU A 1 271 ? -14.994 -2.923 18.001 1.00 98.38 271 GLU A CA 1
ATOM 2123 C C . GLU A 1 271 ? -15.638 -2.076 16.886 1.00 98.38 271 GLU A C 1
ATOM 2125 O O . GLU A 1 271 ? -15.167 -2.026 15.748 1.00 98.38 271 GLU A O 1
ATOM 2130 N N . GLU A 1 272 ? -16.763 -1.422 17.197 1.00 97.62 272 GLU A N 1
ATOM 2131 C CA . GLU A 1 272 ? -17.401 -0.477 16.273 1.00 97.62 272 GLU A CA 1
ATOM 2132 C C . GLU A 1 272 ? -16.583 0.814 16.155 1.00 97.62 272 GLU A C 1
ATOM 2134 O O . GLU A 1 272 ? -16.173 1.413 17.149 1.00 97.62 272 GLU A O 1
ATOM 2139 N N . PHE A 1 273 ? -16.451 1.295 14.926 1.00 96.62 273 PHE A N 1
ATOM 2140 C CA . PHE A 1 273 ? -15.792 2.539 14.564 1.00 96.62 273 PHE A CA 1
ATOM 2141 C C . PHE A 1 273 ? -16.692 3.351 13.615 1.00 96.62 273 PHE A C 1
ATOM 2143 O O . PHE A 1 273 ? -17.564 2.788 12.952 1.00 96.62 273 PHE A O 1
ATOM 2150 N N . LEU A 1 274 ? -16.524 4.676 13.566 1.00 96.94 274 LEU A N 1
ATOM 2151 C CA . LEU A 1 274 ? -17.261 5.546 12.641 1.00 96.94 274 LEU A CA 1
ATOM 2152 C C . LEU A 1 274 ? -16.375 5.932 11.462 1.00 96.94 274 LEU A C 1
ATOM 2154 O O . LEU A 1 274 ? -15.372 6.617 11.648 1.00 96.94 274 LEU A O 1
ATOM 2158 N N . ASP A 1 275 ? -16.763 5.525 10.256 1.00 97.06 275 ASP A N 1
ATOM 2159 C CA . ASP A 1 275 ? -16.063 5.930 9.037 1.00 97.06 275 ASP A CA 1
ATOM 2160 C C . ASP A 1 275 ? -16.253 7.430 8.723 1.00 97.06 275 ASP A C 1
ATOM 2162 O O . ASP A 1 275 ? -16.986 8.154 9.407 1.00 97.06 275 ASP A O 1
ATOM 2166 N N . LYS A 1 276 ? -15.604 7.912 7.655 1.00 95.62 276 LYS A N 1
ATOM 2167 C CA . LYS A 1 276 ? -15.706 9.318 7.222 1.00 95.62 276 LYS A CA 1
ATOM 2168 C C . LYS A 1 276 ? -17.137 9.780 6.901 1.00 95.62 276 LYS A C 1
ATOM 2170 O O . LYS A 1 276 ? -17.408 10.977 6.924 1.00 95.62 276 LYS A O 1
ATOM 2175 N N . ASP A 1 277 ? -18.033 8.852 6.567 1.00 96.25 277 ASP A N 1
ATOM 2176 C CA . ASP A 1 277 ? -19.419 9.124 6.184 1.00 96.25 277 ASP A CA 1
ATOM 2177 C C . ASP A 1 277 ? -20.381 8.973 7.382 1.00 96.25 277 ASP A C 1
ATOM 2179 O O . ASP A 1 277 ? -21.589 9.176 7.247 1.00 96.25 277 ASP A O 1
ATOM 2183 N N . GLY A 1 278 ? -19.855 8.656 8.572 1.00 96.06 278 GLY A N 1
ATOM 2184 C CA . GLY A 1 278 ? -20.622 8.453 9.798 1.00 96.06 278 GLY A CA 1
ATOM 2185 C C . GLY A 1 278 ? -21.280 7.075 9.902 1.00 96.06 278 GLY A C 1
ATOM 2186 O O . GLY A 1 278 ? -22.142 6.880 10.766 1.00 96.06 278 GLY A O 1
ATOM 2187 N N . ASN A 1 279 ? -20.899 6.117 9.054 1.00 96.88 279 ASN A N 1
ATOM 2188 C CA . ASN A 1 279 ? -21.375 4.742 9.147 1.00 96.88 279 ASN A CA 1
ATOM 2189 C C . ASN A 1 279 ? -20.634 4.000 10.259 1.00 96.88 279 ASN A C 1
ATOM 2191 O O . ASN A 1 279 ? -19.422 4.143 10.423 1.00 96.88 279 ASN A O 1
ATOM 2195 N N . ARG A 1 280 ? -21.366 3.159 10.995 1.00 97.38 280 ARG A N 1
ATOM 2196 C CA . ARG A 1 280 ? -20.763 2.200 11.925 1.00 97.38 280 ARG A CA 1
ATOM 2197 C C . ARG A 1 280 ? -20.175 1.043 11.133 1.00 97.38 280 ARG A C 1
ATOM 2199 O O . ARG A 1 280 ? -20.890 0.404 10.363 1.00 97.38 280 ARG A O 1
ATOM 2206 N N . VAL A 1 281 ? -18.894 0.792 11.348 1.00 97.62 281 VAL A N 1
ATOM 2207 C CA . VAL A 1 281 ? -18.124 -0.281 10.720 1.00 97.62 281 VAL A CA 1
ATOM 2208 C C . VAL A 1 281 ? -17.360 -1.056 11.786 1.00 97.62 281 VAL A C 1
ATOM 2210 O O . VAL A 1 281 ? -17.029 -0.505 12.834 1.00 97.62 281 VAL A O 1
ATOM 2213 N N . THR A 1 282 ? -17.062 -2.325 11.524 1.00 98.12 282 THR A N 1
ATOM 2214 C CA . THR A 1 282 ? -16.272 -3.169 12.431 1.00 98.12 282 THR A CA 1
ATOM 2215 C C . THR A 1 282 ? -15.263 -3.969 11.625 1.00 98.12 282 THR A C 1
ATOM 2217 O O . THR A 1 282 ? -15.630 -4.660 10.675 1.00 98.12 282 THR A O 1
ATOM 2220 N N . LEU A 1 283 ? -13.989 -3.891 12.009 1.00 98.06 283 LEU A N 1
ATOM 2221 C CA . LEU A 1 283 ? -12.957 -4.791 11.500 1.00 98.06 283 LEU A CA 1
ATOM 2222 C C . LEU A 1 283 ? -13.133 -6.152 12.177 1.00 98.06 283 LEU A C 1
ATOM 2224 O O . LEU A 1 283 ? -13.084 -6.233 13.404 1.00 98.06 283 LEU A O 1
ATOM 2228 N N . VAL A 1 284 ? -13.369 -7.216 11.408 1.00 97.81 284 VAL A N 1
ATOM 2229 C CA . VAL A 1 284 ? -13.569 -8.555 11.984 1.00 97.81 284 VAL A CA 1
ATOM 2230 C C . VAL A 1 284 ? -12.298 -9.064 12.664 1.00 97.81 284 VAL A C 1
ATOM 2232 O O . VAL A 1 284 ? -11.187 -8.778 12.222 1.00 97.81 284 VAL A O 1
ATOM 2235 N N . THR A 1 285 ? -12.453 -9.842 13.734 1.00 98.12 285 THR A N 1
ATOM 2236 C CA . THR A 1 285 ? -11.317 -10.447 14.448 1.00 98.12 285 THR A CA 1
ATOM 2237 C C . THR A 1 285 ? -10.589 -11.497 13.617 1.00 98.12 285 THR A C 1
ATOM 2239 O O . THR A 1 285 ? -9.423 -11.747 13.881 1.00 98.12 285 THR A O 1
ATOM 2242 N N . ASP A 1 286 ? -11.229 -12.060 12.591 1.00 98.00 286 ASP A N 1
ATOM 2243 C CA . ASP A 1 286 ? -10.650 -13.068 11.691 1.00 98.00 286 ASP A CA 1
ATOM 2244 C C . ASP A 1 286 ? -9.391 -12.554 10.964 1.00 98.00 286 ASP A C 1
ATOM 2246 O O . ASP A 1 286 ? -8.555 -13.337 10.527 1.00 98.00 286 ASP A O 1
ATOM 2250 N N . TRP A 1 287 ? -9.192 -11.230 10.870 1.00 97.81 287 TRP A N 1
ATOM 2251 C CA . TRP A 1 287 ? -7.927 -10.641 10.405 1.00 97.81 287 TRP A CA 1
ATOM 2252 C C . TRP A 1 287 ? -6.722 -11.006 11.290 1.00 97.81 287 TRP A C 1
ATOM 2254 O O . TRP A 1 287 ? -5.582 -10.873 10.852 1.00 97.81 287 TRP A O 1
ATOM 2264 N N . THR A 1 288 ? -6.972 -11.449 12.523 1.00 96.94 288 THR A N 1
ATOM 2265 C CA . THR A 1 288 ? -5.964 -11.857 13.512 1.00 96.94 288 THR A CA 1
ATOM 2266 C C . THR A 1 288 ? -5.734 -13.366 13.571 1.00 96.94 288 THR A C 1
ATOM 2268 O O . THR A 1 288 ? -4.900 -13.809 14.363 1.00 96.94 288 THR A O 1
ATOM 2271 N N . ASP A 1 289 ? -6.440 -14.148 12.745 1.00 97.00 289 ASP A N 1
ATOM 2272 C CA . ASP A 1 289 ? -6.256 -15.597 12.677 1.00 97.00 289 ASP A CA 1
ATOM 2273 C C . ASP A 1 289 ? -4.804 -15.954 12.303 1.00 97.00 289 ASP A C 1
ATOM 2275 O O . ASP A 1 289 ? -4.142 -15.270 11.520 1.00 97.00 289 ASP A O 1
ATOM 2279 N N . ASP A 1 290 ? -4.297 -17.057 12.854 1.00 93.69 290 ASP A N 1
ATOM 2280 C CA . ASP A 1 290 ? -2.906 -17.506 12.702 1.00 93.69 290 ASP A CA 1
ATOM 2281 C C . ASP A 1 290 ? -2.546 -17.974 11.280 1.00 93.69 290 ASP A C 1
ATOM 2283 O O . ASP A 1 290 ? -1.369 -18.020 10.901 1.00 93.69 290 ASP A O 1
ATOM 2287 N N . ASP A 1 291 ? -3.556 -18.297 10.478 1.00 94.00 291 ASP A N 1
ATOM 2288 C CA . ASP A 1 291 ? -3.434 -18.644 9.067 1.00 94.00 291 ASP A CA 1
ATOM 2289 C C . ASP A 1 291 ? -3.531 -17.426 8.129 1.00 94.00 291 ASP A C 1
ATOM 2291 O O . ASP A 1 291 ? -3.346 -17.571 6.918 1.00 94.00 291 ASP A O 1
ATOM 2295 N N . VAL A 1 292 ? -3.763 -16.221 8.664 1.00 97.25 292 VAL A N 1
ATOM 2296 C CA . VAL A 1 292 ? -3.756 -14.969 7.903 1.00 97.25 292 VAL A CA 1
ATOM 2297 C C . VAL A 1 292 ? -2.384 -14.315 8.002 1.00 97.25 292 VAL A C 1
ATOM 2299 O O . VAL A 1 292 ? -1.936 -13.882 9.062 1.00 97.25 292 VAL A O 1
ATOM 2302 N N . ALA A 1 293 ? -1.716 -14.212 6.857 1.00 97.00 293 ALA A N 1
ATOM 2303 C CA . ALA A 1 293 ? -0.425 -13.549 6.738 1.00 97.00 293 ALA A CA 1
ATOM 2304 C C . ALA A 1 293 ? -0.533 -12.287 5.878 1.00 97.00 293 ALA A C 1
ATOM 2306 O O . ALA A 1 293 ? -1.373 -12.194 4.984 1.00 97.00 293 ALA A O 1
ATOM 2307 N N . PHE A 1 294 ? 0.357 -11.330 6.104 1.00 98.12 294 PHE A N 1
ATOM 2308 C CA . PHE A 1 294 ? 0.358 -10.013 5.489 1.00 98.12 294 PHE A CA 1
ATOM 2309 C C . PHE A 1 294 ? 1.738 -9.637 4.957 1.00 98.12 294 PHE A C 1
ATOM 2311 O O . PHE A 1 294 ? 2.753 -10.286 5.206 1.00 98.12 294 PHE A O 1
ATOM 2318 N N . TYR A 1 295 ? 1.777 -8.580 4.163 1.00 97.12 295 TYR A N 1
ATOM 2319 C CA . TYR A 1 295 ? 3.008 -7.939 3.731 1.00 97.12 295 TYR A CA 1
ATOM 2320 C C . TYR A 1 295 ? 2.751 -6.460 3.469 1.00 97.12 295 TYR A C 1
ATOM 2322 O O . TYR A 1 295 ? 1.660 -6.062 3.032 1.00 97.12 295 TYR A O 1
ATOM 2330 N N . PHE A 1 296 ? 3.775 -5.643 3.688 1.00 97.69 296 PHE A N 1
ATOM 2331 C CA . PHE A 1 296 ? 3.732 -4.240 3.315 1.00 97.69 296 PHE A CA 1
ATOM 2332 C C . PHE A 1 296 ? 3.960 -4.030 1.819 1.00 97.69 296 PHE A C 1
ATOM 2334 O O . PHE A 1 296 ? 4.620 -4.816 1.126 1.00 97.69 296 PHE A O 1
ATOM 2341 N N . LYS A 1 297 ? 3.419 -2.919 1.317 1.00 96.75 297 LYS A N 1
ATOM 2342 C CA . LYS A 1 297 ? 3.712 -2.393 -0.018 1.00 96.75 297 LYS A CA 1
ATOM 2343 C C . LYS A 1 297 ? 3.912 -0.888 0.058 1.00 96.75 297 LYS A C 1
ATOM 2345 O O . LYS A 1 297 ? 3.207 -0.226 0.818 1.00 96.75 297 LYS A O 1
ATOM 2350 N N . ALA A 1 298 ? 4.841 -0.362 -0.730 1.00 95.50 298 ALA A N 1
ATOM 2351 C CA . ALA A 1 298 ? 5.156 1.065 -0.774 1.00 95.50 298 ALA A CA 1
ATOM 2352 C C . ALA A 1 298 ? 5.677 1.469 -2.160 1.00 95.50 298 ALA A C 1
ATOM 2354 O O . ALA A 1 298 ? 6.261 0.647 -2.864 1.00 95.50 298 ALA A O 1
ATOM 2355 N N . GLY A 1 299 ? 5.474 2.721 -2.555 1.00 94.44 299 GLY A N 1
ATOM 2356 C CA . GLY A 1 299 ? 5.847 3.240 -3.873 1.00 94.44 299 GLY A CA 1
ATOM 2357 C C . GLY A 1 299 ? 4.664 3.959 -4.501 1.00 94.44 299 GLY A C 1
ATOM 2358 O O . GLY A 1 299 ? 3.955 4.680 -3.806 1.00 94.44 299 GLY A O 1
ATOM 2359 N N . ILE A 1 300 ? 4.411 3.742 -5.793 1.00 94.00 300 ILE A N 1
ATOM 2360 C CA . ILE A 1 300 ? 3.211 4.268 -6.448 1.00 94.00 300 ILE A CA 1
ATOM 2361 C C . ILE A 1 300 ? 2.383 3.156 -7.083 1.00 94.00 300 ILE A C 1
ATOM 2363 O O . ILE A 1 300 ? 2.855 2.322 -7.861 1.00 94.00 300 ILE A O 1
ATOM 2367 N N . TYR A 1 301 ? 1.089 3.206 -6.804 1.00 93.06 301 TYR A N 1
ATOM 2368 C CA . TYR A 1 301 ? 0.080 2.420 -7.490 1.00 93.06 301 TYR A CA 1
ATOM 2369 C C . TYR A 1 301 ? -1.043 3.362 -7.949 1.00 93.06 301 TYR A C 1
ATOM 2371 O O . TYR A 1 301 ? -2.042 3.540 -7.238 1.00 93.06 301 TYR A O 1
ATOM 2379 N N . PRO A 1 302 ? -0.854 4.037 -9.103 1.00 90.81 302 PRO A N 1
ATOM 2380 C CA . PRO A 1 302 ? -1.858 4.923 -9.682 1.00 90.81 302 PRO A CA 1
ATOM 2381 C C . PRO A 1 302 ? -3.203 4.212 -9.837 1.00 90.81 302 PRO A C 1
ATOM 2383 O O . PRO A 1 302 ? -3.255 3.072 -10.285 1.00 90.81 302 PRO A O 1
ATOM 2386 N N . GLN A 1 303 ? -4.297 4.872 -9.466 1.00 87.81 303 GLN A N 1
ATOM 2387 C CA . GLN A 1 303 ? -5.663 4.350 -9.612 1.00 87.81 303 GLN A CA 1
ATOM 2388 C C . GLN A 1 303 ? -6.323 4.913 -10.878 1.00 87.81 303 GLN A C 1
ATOM 2390 O O . GLN A 1 303 ? -7.477 5.333 -10.862 1.00 87.81 303 GLN A O 1
ATOM 2395 N N . ILE A 1 304 ? -5.555 4.948 -11.968 1.00 77.31 304 ILE A N 1
ATOM 2396 C CA . ILE A 1 304 ? -5.963 5.423 -13.292 1.00 77.31 304 ILE A CA 1
ATOM 2397 C C . ILE A 1 304 ? -5.684 4.281 -14.262 1.00 77.31 304 ILE A C 1
ATOM 2399 O O . ILE A 1 304 ? -4.581 3.725 -14.258 1.00 77.31 304 ILE A O 1
ATOM 2403 N N . ARG A 1 305 ? -6.700 3.863 -15.026 1.00 69.38 305 ARG A N 1
ATOM 2404 C CA . ARG A 1 305 ? -6.523 2.774 -15.996 1.00 69.38 305 ARG A CA 1
ATOM 2405 C C . ARG A 1 305 ? -5.608 3.271 -17.118 1.00 69.38 305 ARG A C 1
ATOM 2407 O O . ARG A 1 305 ? -5.817 4.395 -17.560 1.00 69.38 305 ARG A O 1
ATOM 2414 N N . PRO A 1 306 ? -4.619 2.476 -17.557 1.00 61.38 306 PRO A N 1
ATOM 2415 C CA . PRO A 1 306 ? -3.902 2.793 -18.785 1.00 61.38 306 PRO A CA 1
ATOM 2416 C C . PRO A 1 306 ? -4.886 2.745 -19.967 1.00 61.38 306 PRO A C 1
ATOM 2418 O O . PRO A 1 306 ? -5.772 1.882 -19.981 1.00 61.38 306 PRO A O 1
ATOM 2421 N N . ASP A 1 307 ? -4.737 3.680 -20.905 1.00 52.59 307 ASP A N 1
ATOM 2422 C CA . ASP A 1 307 ? -5.527 3.756 -22.147 1.00 52.59 307 ASP A CA 1
ATOM 2423 C C . ASP A 1 307 ? -5.203 2.622 -23.140 1.00 52.59 307 ASP A C 1
ATOM 2425 O O . ASP A 1 307 ? -4.027 2.187 -23.213 1.00 52.59 307 ASP A O 1
#

Secondary structure (DSSP, 8-state):
-----------------EEEEEGGG--S-GGGEEEEEEEEHHHHHSSS-SSSEEEEB-TT-TTSSSB--TTS-EE-TTS-EEEEE-SSEEEE---TTS----TT-SS--EEEEE-TT--TTSSSTT--SSGGGSB-SSBTTTTB-EEEEEEEEEEEE---HHHHTS---EEEEEEEETT-SS-SEEEEE--TTSEEEEEEES---STT----HHHHHHH-GGG-EEEEEEEE--TT-EEEEEEEEESSEEEEEEEETTS-S-EEEEEETTSEEE-TTS-EEE--GGGG-TT--EEEEEEEEE-S---

Foldseek 3Di:
DDDDDDDDDPPPPQKWQKKWWACVVVPDPCLQKKWWAFACLCQQVVDDDRAATAIAHAPLQPPHPHHDDQVDFRATSVRDGQWHADPNIIIGTHRLQDGHYHPLDLFGGGKMWGQCQQDSVDPGRRDLPALNSFAACCRPVVRDFKDKDKTWIARQIHGDCVVQVAWWKKFFKFKAWRQWSFTQWTFMDTAQVFFTKIKGFQDTDGNVDDCDPVNCVVPVRVVRIFIAGAGGHHHVFIKMWMWMGGQFATKIWIAGPVRPPIDIDGAGAQDWDQTPVRDTGHRHSCCNDPRITIIMMGGITIPGRRD

Sequence (307 aa):
MIRLRKNVAPVLIACCAISSMNVQAFSGDLKKWKITIPDSEYDFYGSGSKTKAAELAPERCDSTPLPFDASTPIIGSTGVVFFDMQNDQAHFRADLGGGVTTPNTSYIRTELRELFNVDYDTSNPCSTSTAQTSWQIVDAATQTHTHTLSSILTVAEHPESNVIDDLPKVIV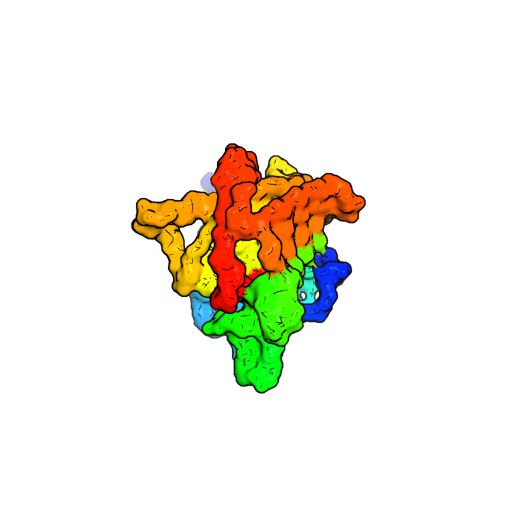GQVHGWEIKQALVKMQWEGSERPVRAILNQNFFKDNIECTDDLAEKTGCDKWPFSVELGTYEKGEEWRYDITVDSDGIYLMTQDSNGQQKVEYDMKWGEEFLDKDGNRVTLVTDWTDDDVAFYFKAGIYPQIRPD

Radius of gyration: 19.95 Å; chains: 1; bounding box: 48×48×71 Å

pLDDT: mean 84.51, std 19.88, range [19.48, 98.75]